Protein AF-A0A8H4PNE4-F1 (afdb_monomer_lite)

Structure (mmCIF, N/CA/C/O backbone):
data_AF-A0A8H4PNE4-F1
#
_entry.id   AF-A0A8H4PNE4-F1
#
loop_
_atom_site.group_PDB
_atom_site.id
_atom_site.type_symbol
_atom_site.label_atom_id
_atom_site.label_alt_id
_atom_site.label_comp_id
_atom_site.label_asym_id
_atom_site.label_entity_id
_atom_site.label_seq_id
_atom_site.pdbx_PDB_ins_code
_atom_site.Cartn_x
_atom_site.Cartn_y
_atom_site.Cartn_z
_atom_site.occupancy
_atom_site.B_iso_or_equiv
_atom_site.auth_seq_id
_atom_site.auth_comp_id
_atom_site.auth_asym_id
_atom_site.auth_atom_id
_atom_site.pdbx_PDB_model_num
ATOM 1 N N . MET A 1 1 ? -8.238 -15.321 -9.867 1.00 76.12 1 MET A N 1
ATOM 2 C CA . MET A 1 1 ? -7.295 -15.493 -8.736 1.00 76.12 1 MET A CA 1
ATOM 3 C C . MET A 1 1 ? -8.062 -15.287 -7.437 1.00 76.12 1 MET A C 1
ATOM 5 O O . MET A 1 1 ? -8.865 -14.366 -7.394 1.00 76.12 1 MET A O 1
ATOM 9 N N . PHE A 1 2 ? -7.848 -16.117 -6.412 1.00 86.44 2 PHE A N 1
ATOM 10 C CA . PHE A 1 2 ? -8.647 -16.111 -5.175 1.00 86.44 2 PHE A CA 1
ATOM 11 C C . PHE A 1 2 ? -8.649 -14.748 -4.451 1.00 86.44 2 PHE A C 1
ATOM 13 O O . PHE A 1 2 ? -9.715 -14.256 -4.094 1.00 86.44 2 PHE A O 1
ATOM 20 N N . LEU A 1 3 ? -7.491 -14.075 -4.355 1.00 91.44 3 LEU A N 1
ATOM 21 C CA . LEU A 1 3 ? -7.395 -12.742 -3.747 1.00 91.44 3 LEU A CA 1
ATOM 22 C C . LEU A 1 3 ? -8.244 -11.702 -4.488 1.00 91.44 3 LEU A C 1
ATOM 24 O O . LEU A 1 3 ? -8.935 -10.913 -3.858 1.00 91.44 3 LEU A O 1
ATOM 28 N N . ARG A 1 4 ? -8.249 -11.726 -5.827 1.00 92.56 4 ARG A N 1
ATOM 29 C CA . ARG A 1 4 ? -9.069 -10.804 -6.627 1.00 92.56 4 ARG A CA 1
ATOM 30 C C . ARG A 1 4 ? -10.557 -10.945 -6.294 1.00 92.56 4 ARG A C 1
ATOM 32 O O . ARG A 1 4 ? -11.229 -9.933 -6.150 1.00 92.56 4 ARG A O 1
ATOM 39 N N . ASN A 1 5 ? -11.053 -12.174 -6.155 1.00 90.19 5 ASN A N 1
ATOM 40 C CA . ASN A 1 5 ? -12.464 -12.425 -5.853 1.00 90.19 5 ASN A CA 1
ATOM 41 C C . ASN A 1 5 ? -12.835 -11.913 -4.454 1.00 90.19 5 ASN A C 1
ATOM 43 O O . ASN A 1 5 ? -13.839 -11.223 -4.311 1.00 90.19 5 ASN A O 1
ATOM 47 N N . ALA A 1 6 ? -11.993 -12.171 -3.446 1.00 90.31 6 ALA A N 1
ATOM 48 C CA . ALA A 1 6 ? -12.194 -11.622 -2.103 1.00 90.31 6 ALA A CA 1
ATOM 49 C C . ALA A 1 6 ? -12.216 -10.083 -2.125 1.00 90.31 6 ALA A C 1
ATOM 51 O O . ALA A 1 6 ? -13.101 -9.445 -1.557 1.00 90.31 6 ALA A O 1
ATOM 52 N N . MET A 1 7 ? -11.291 -9.469 -2.869 1.00 93.56 7 MET A N 1
ATOM 53 C CA . MET A 1 7 ? -11.203 -8.013 -2.980 1.00 93.56 7 MET A CA 1
ATOM 54 C C . MET A 1 7 ? -12.342 -7.389 -3.779 1.00 93.56 7 MET A C 1
ATOM 56 O O . MET A 1 7 ? -12.622 -6.215 -3.596 1.00 93.56 7 MET A O 1
ATOM 60 N N . GLN A 1 8 ? -13.055 -8.125 -4.631 1.00 92.00 8 GLN A N 1
ATOM 61 C CA . GLN A 1 8 ? -14.247 -7.584 -5.290 1.00 92.00 8 GLN A CA 1
ATOM 62 C C . GLN A 1 8 ? -15.387 -7.309 -4.301 1.00 92.00 8 GLN A C 1
ATOM 64 O O . GLN A 1 8 ? -16.148 -6.371 -4.527 1.00 92.00 8 GLN A O 1
ATOM 69 N N . ARG A 1 9 ? -15.469 -8.067 -3.205 1.00 88.38 9 ARG A N 1
ATOM 70 C CA . ARG A 1 9 ? -16.528 -7.970 -2.188 1.00 88.38 9 ARG A CA 1
ATOM 71 C C . ARG A 1 9 ? -16.142 -7.059 -1.021 1.00 88.38 9 ARG A C 1
ATOM 73 O O . ARG A 1 9 ? -16.959 -6.278 -0.534 1.00 88.38 9 ARG A O 1
ATOM 80 N N . TRP A 1 10 ? -14.871 -7.094 -0.635 1.00 92.00 10 TRP A N 1
ATOM 81 C CA . TRP A 1 10 ? -14.325 -6.227 0.403 1.00 92.00 10 TRP A CA 1
ATOM 82 C C . TRP A 1 10 ? -14.332 -4.744 -0.028 1.00 92.00 10 TRP A C 1
ATOM 84 O O . TRP A 1 10 ? -14.054 -4.462 -1.198 1.00 92.00 10 TRP A O 1
ATOM 94 N N . PRO A 1 11 ? -14.607 -3.768 0.861 1.00 87.69 11 PRO A N 1
ATOM 95 C CA . PRO A 1 11 ? -14.858 -3.895 2.306 1.00 87.69 11 PRO A CA 1
ATOM 96 C C . PRO A 1 11 ? -16.327 -4.094 2.709 1.00 87.69 11 PRO A C 1
ATOM 98 O O . PRO A 1 11 ? -16.610 -4.160 3.903 1.00 87.69 11 PRO A O 1
ATOM 101 N N . CYS A 1 12 ? -17.259 -4.135 1.752 1.00 85.19 12 CYS A N 1
ATOM 102 C CA . CYS A 1 12 ? -18.701 -4.119 2.027 1.00 85.19 12 CYS A CA 1
ATOM 103 C C . CYS A 1 12 ? -19.259 -5.475 2.470 1.00 85.19 12 CYS A C 1
ATOM 105 O O . CYS A 1 12 ? -20.252 -5.518 3.186 1.00 85.19 12 CYS A O 1
ATOM 107 N N . ASP A 1 13 ? -18.642 -6.563 2.025 1.00 84.56 13 ASP A N 1
ATOM 108 C CA . ASP A 1 13 ? -19.056 -7.928 2.322 1.00 84.56 13 ASP A CA 1
ATOM 109 C C . ASP A 1 13 ? -17.821 -8.695 2.802 1.00 84.56 13 ASP A C 1
ATOM 111 O O . ASP A 1 13 ? -16.888 -8.952 2.032 1.00 84.56 13 ASP A O 1
ATOM 115 N N . ARG A 1 14 ? -17.786 -8.919 4.121 1.00 84.12 14 ARG A N 1
ATOM 116 C CA . ARG A 1 14 ? -16.678 -9.513 4.872 1.00 84.12 14 ARG A CA 1
ATOM 117 C C . ARG A 1 14 ? -17.142 -10.823 5.495 1.00 84.12 14 ARG A C 1
ATOM 119 O O . ARG A 1 14 ? -18.237 -10.896 6.048 1.00 84.12 14 ARG A O 1
ATOM 126 N N . GLY A 1 15 ? -16.286 -11.833 5.440 1.00 84.25 15 GLY A N 1
ATOM 127 C CA . GLY A 1 15 ? -16.532 -13.139 6.031 1.00 84.25 15 GLY A CA 1
ATOM 128 C C . GLY A 1 15 ? -15.229 -13.877 6.311 1.00 84.25 15 GLY A C 1
ATOM 129 O O . GLY A 1 15 ? -14.142 -13.451 5.915 1.00 84.25 15 GLY A O 1
ATOM 130 N N . GLU A 1 16 ? -15.336 -15.020 6.985 1.00 87.19 16 GLU A N 1
ATOM 131 C CA . GLU A 1 16 ? -14.176 -15.837 7.366 1.00 87.19 16 GLU A CA 1
ATOM 132 C C . GLU A 1 16 ? -13.316 -16.242 6.158 1.00 87.19 16 GLU A C 1
ATOM 134 O O . GLU A 1 16 ? -12.091 -16.330 6.262 1.00 87.19 16 GLU A O 1
ATOM 139 N N . LEU A 1 17 ? -13.941 -16.450 4.994 1.00 86.94 17 LEU A N 1
ATOM 140 C CA . LEU A 1 17 ? -13.257 -16.829 3.760 1.00 86.94 17 LEU A CA 1
ATOM 141 C C . LEU A 1 17 ? -12.402 -15.687 3.194 1.00 86.94 17 LEU A C 1
ATOM 143 O O . LEU A 1 17 ? -11.268 -15.916 2.764 1.00 86.94 17 LEU A O 1
ATOM 147 N N . GLU A 1 18 ? -12.923 -14.463 3.183 1.00 88.19 18 GLU A N 1
ATOM 148 C CA . GLU A 1 18 ? -12.203 -13.264 2.760 1.00 88.19 18 GLU A CA 1
ATOM 149 C C . GLU A 1 18 ? -11.022 -12.981 3.703 1.00 88.19 18 GLU A C 1
ATOM 151 O O . GLU A 1 18 ? -9.896 -12.772 3.236 1.00 88.19 18 GLU A O 1
ATOM 156 N N . ALA A 1 19 ? -11.235 -13.095 5.018 1.00 87.75 19 ALA A N 1
ATOM 157 C CA . ALA A 1 19 ? -10.181 -12.952 6.020 1.00 87.75 19 ALA A CA 1
ATOM 158 C C . ALA A 1 19 ? -9.092 -14.034 5.871 1.00 87.75 19 ALA A C 1
ATOM 160 O O . ALA A 1 19 ? -7.893 -13.735 5.882 1.00 87.75 19 ALA A O 1
ATOM 161 N N . ALA A 1 20 ? -9.480 -15.299 5.674 1.00 90.88 20 ALA A N 1
ATOM 162 C CA . ALA A 1 20 ? -8.546 -16.397 5.420 1.00 90.88 20 ALA A CA 1
ATOM 163 C C . ALA A 1 20 ? -7.772 -16.200 4.107 1.00 90.88 20 ALA A C 1
ATOM 165 O O . ALA A 1 20 ? -6.572 -16.467 4.042 1.00 90.88 20 ALA A O 1
ATOM 166 N N . THR A 1 21 ? -8.432 -15.669 3.077 1.00 92.88 21 THR A N 1
ATOM 167 C CA . THR A 1 21 ? -7.812 -15.319 1.794 1.00 92.88 21 THR A CA 1
ATOM 168 C C . THR A 1 21 ? -6.729 -14.255 1.964 1.00 92.88 21 THR A C 1
ATOM 170 O O . THR A 1 21 ? -5.633 -14.415 1.421 1.00 92.88 21 THR A O 1
ATOM 173 N N . LEU A 1 22 ? -6.993 -13.201 2.741 1.00 91.75 22 LEU A N 1
ATOM 174 C CA . LEU A 1 22 ? -5.999 -12.171 3.055 1.00 91.75 22 LEU A CA 1
ATOM 175 C C . LEU A 1 22 ? -4.819 -12.745 3.847 1.00 91.75 22 LEU A C 1
ATOM 177 O O . LEU A 1 22 ? -3.666 -12.497 3.493 1.00 91.75 22 LEU A O 1
ATOM 181 N N . LYS A 1 23 ? -5.091 -13.581 4.857 1.00 92.75 23 LYS A N 1
ATOM 182 C CA . LYS A 1 23 ? -4.056 -14.275 5.645 1.00 92.75 23 LYS A CA 1
ATOM 183 C C . LYS A 1 23 ? -3.199 -15.216 4.790 1.00 92.75 23 LYS A C 1
ATOM 185 O O . LYS A 1 23 ? -1.990 -15.316 4.991 1.00 92.75 23 LYS A O 1
ATOM 190 N N . LEU A 1 24 ? -3.783 -15.891 3.805 1.00 93.00 24 LEU A N 1
ATOM 191 C CA . LEU A 1 24 ? -3.022 -16.711 2.863 1.00 93.00 24 LEU A CA 1
ATOM 192 C C . LEU A 1 24 ? -2.176 -15.839 1.928 1.00 93.00 24 LEU A C 1
ATOM 194 O O . LEU A 1 24 ? -1.004 -16.141 1.692 1.00 93.00 24 LEU A O 1
ATOM 198 N N . ALA A 1 25 ? -2.747 -14.747 1.416 1.00 93.81 25 ALA A N 1
ATOM 199 C CA . ALA A 1 25 ? -2.055 -13.829 0.522 1.00 93.81 25 ALA A CA 1
ATOM 200 C C . ALA A 1 25 ? -0.845 -13.168 1.197 1.00 93.81 25 ALA A C 1
ATOM 202 O O . ALA A 1 25 ? 0.228 -13.137 0.595 1.00 93.81 25 ALA A O 1
ATOM 203 N N . ILE A 1 26 ? -0.968 -12.698 2.445 1.00 92.88 26 ILE A N 1
ATOM 204 C CA . ILE A 1 26 ? 0.153 -12.054 3.152 1.00 92.88 26 ILE A CA 1
ATOM 205 C C . ILE A 1 26 ? 1.313 -13.030 3.361 1.00 92.88 26 ILE A C 1
ATOM 207 O O . ILE A 1 26 ? 2.461 -12.689 3.089 1.00 92.88 26 ILE A O 1
ATOM 211 N N . ASN A 1 27 ? 1.014 -14.274 3.744 1.00 92.81 27 ASN A N 1
ATOM 212 C CA . ASN A 1 27 ? 2.033 -15.300 3.946 1.00 92.81 27 ASN A CA 1
ATOM 213 C C . ASN A 1 27 ? 2.686 -15.723 2.626 1.00 92.81 27 ASN A C 1
ATOM 215 O O . ASN A 1 27 ? 3.900 -15.893 2.558 1.00 92.81 27 ASN A O 1
ATOM 219 N N . THR A 1 28 ? 1.894 -15.846 1.558 1.00 92.44 28 THR A N 1
ATOM 220 C CA . THR A 1 28 ? 2.406 -16.230 0.236 1.00 92.44 28 THR A CA 1
ATOM 221 C C . THR A 1 28 ? 3.310 -15.139 -0.333 1.00 92.44 28 THR A C 1
ATOM 223 O O . THR A 1 28 ? 4.397 -15.429 -0.825 1.00 92.44 28 THR A O 1
ATOM 226 N N . THR A 1 29 ? 2.893 -13.875 -0.240 1.00 93.81 29 THR A N 1
ATOM 227 C CA . THR A 1 29 ? 3.620 -12.729 -0.809 1.00 93.81 29 THR A CA 1
ATOM 228 C C . THR A 1 29 ? 4.898 -12.368 -0.053 1.00 93.81 29 THR A C 1
ATOM 230 O O . THR A 1 29 ? 5.701 -11.616 -0.587 1.00 93.81 29 THR A O 1
ATOM 233 N N . ASN A 1 30 ? 5.149 -12.943 1.128 1.00 89.56 30 ASN A N 1
ATOM 234 C CA . ASN A 1 30 ? 6.353 -12.686 1.931 1.00 89.56 30 ASN A CA 1
ATOM 235 C C . ASN A 1 30 ? 7.663 -13.230 1.311 1.00 89.56 30 ASN A C 1
ATOM 237 O O . ASN A 1 30 ? 8.727 -13.132 1.912 1.00 89.56 30 ASN A O 1
ATOM 241 N N . THR A 1 31 ? 7.591 -13.849 0.131 1.00 91.06 31 THR A N 1
ATOM 242 C CA . THR A 1 31 ? 8.751 -14.292 -0.653 1.00 91.06 31 THR A CA 1
ATOM 243 C C . THR A 1 31 ? 8.707 -13.649 -2.031 1.00 91.06 31 THR A C 1
ATOM 245 O O . THR A 1 31 ? 7.624 -13.442 -2.573 1.00 91.06 31 THR A O 1
ATOM 248 N N . GLU A 1 32 ? 9.862 -13.414 -2.657 1.00 90.00 32 GLU A N 1
ATOM 249 C CA . GLU A 1 32 ? 9.933 -12.835 -4.007 1.00 90.00 32 GLU A CA 1
ATOM 250 C C . GLU A 1 32 ? 9.104 -13.629 -5.033 1.00 90.00 32 GLU A C 1
ATOM 252 O O . GLU A 1 32 ? 8.304 -13.060 -5.777 1.00 90.00 32 GLU A O 1
ATOM 257 N N . ARG A 1 33 ? 9.225 -14.965 -5.030 1.00 92.38 33 ARG A N 1
ATOM 258 C CA . ARG A 1 33 ? 8.463 -15.842 -5.933 1.00 92.38 33 ARG A CA 1
ATOM 259 C C . ARG A 1 33 ? 6.961 -15.764 -5.674 1.00 92.38 33 ARG A C 1
ATOM 261 O O . ARG A 1 33 ? 6.173 -15.769 -6.619 1.00 92.38 33 ARG A O 1
ATOM 268 N N . GLY A 1 34 ? 6.569 -15.714 -4.405 1.00 92.00 34 GLY A N 1
ATOM 269 C CA . GLY A 1 34 ? 5.177 -15.561 -4.023 1.00 92.00 34 GLY A CA 1
ATOM 270 C C . GLY A 1 34 ? 4.628 -14.205 -4.444 1.00 92.00 34 GLY A C 1
ATOM 271 O O . GLY A 1 34 ? 3.615 -14.169 -5.124 1.00 92.00 34 GLY A O 1
ATOM 272 N N . ALA A 1 35 ? 5.327 -13.108 -4.153 1.00 93.00 35 ALA A N 1
ATOM 273 C CA . ALA A 1 35 ? 4.982 -11.759 -4.600 1.00 93.00 35 ALA A CA 1
ATOM 274 C C . ALA A 1 35 ? 4.828 -11.663 -6.128 1.00 93.00 35 ALA A C 1
ATOM 276 O O . ALA A 1 35 ? 3.858 -11.079 -6.616 1.00 93.00 35 ALA A O 1
ATOM 277 N N . ALA A 1 36 ? 5.729 -12.291 -6.890 1.00 91.38 36 ALA A N 1
ATOM 278 C CA . ALA A 1 36 ? 5.673 -12.311 -8.350 1.00 91.38 36 ALA A CA 1
ATOM 279 C C . ALA A 1 36 ? 4.374 -12.936 -8.894 1.00 91.38 36 ALA A C 1
ATOM 281 O O . ALA A 1 36 ? 3.851 -12.467 -9.904 1.00 91.38 36 ALA A O 1
ATOM 282 N N . ALA A 1 37 ? 3.801 -13.930 -8.207 1.00 91.38 37 ALA A N 1
ATOM 283 C CA . ALA A 1 37 ? 2.533 -14.547 -8.606 1.00 91.38 37 ALA A CA 1
ATOM 284 C C . ALA A 1 37 ? 1.318 -13.601 -8.486 1.00 91.38 37 ALA A C 1
ATOM 286 O O . ALA A 1 37 ? 0.273 -13.877 -9.074 1.00 91.38 37 ALA A O 1
ATOM 287 N N . PHE A 1 38 ? 1.449 -12.494 -7.746 1.00 92.69 38 PHE A N 1
ATOM 288 C CA . PHE A 1 38 ? 0.407 -11.479 -7.539 1.00 92.69 38 PHE A CA 1
ATOM 289 C C . PHE A 1 38 ? 0.756 -10.136 -8.208 1.00 92.69 38 PHE A C 1
ATOM 291 O O . PHE A 1 38 ? 0.013 -9.169 -8.051 1.00 92.69 38 PHE A O 1
ATOM 298 N N . ALA A 1 39 ? 1.858 -10.052 -8.962 1.00 90.38 39 ALA A N 1
ATOM 299 C CA . ALA A 1 39 ? 2.325 -8.833 -9.631 1.00 90.38 39 ALA A CA 1
ATOM 300 C C . ALA A 1 39 ? 1.518 -8.496 -10.907 1.00 90.38 39 ALA A C 1
ATOM 302 O O . ALA A 1 39 ? 2.079 -8.222 -11.967 1.00 90.38 39 ALA A O 1
ATOM 303 N N . ASP A 1 40 ? 0.192 -8.532 -10.796 1.00 92.38 40 ASP A N 1
ATOM 304 C CA . ASP A 1 40 ? -0.776 -8.258 -11.855 1.00 92.38 40 ASP A CA 1
ATOM 305 C C . ASP A 1 40 ? -1.342 -6.833 -11.722 1.00 92.38 40 ASP A C 1
ATOM 307 O O . ASP A 1 40 ? -1.760 -6.412 -10.642 1.00 92.38 40 ASP A O 1
ATOM 311 N N . ALA A 1 41 ? -1.362 -6.078 -12.823 1.00 91.19 41 ALA A N 1
ATOM 312 C CA . ALA A 1 41 ? -1.690 -4.647 -12.821 1.00 91.19 41 ALA A CA 1
ATOM 313 C C . ALA A 1 41 ? -3.139 -4.358 -12.399 1.00 91.19 41 ALA A C 1
ATOM 315 O O . ALA A 1 41 ? -3.416 -3.401 -11.668 1.00 91.19 41 ALA A O 1
ATOM 316 N N . ASP A 1 42 ? -4.065 -5.195 -12.853 1.00 92.12 42 ASP A N 1
ATOM 317 C CA . ASP A 1 42 ? -5.482 -5.087 -12.526 1.00 92.12 42 ASP A CA 1
ATOM 318 C C . ASP A 1 42 ? -5.734 -5.420 -11.054 1.00 92.12 42 ASP A C 1
ATOM 320 O O . ASP A 1 42 ? -6.496 -4.725 -10.380 1.00 92.12 42 ASP A O 1
ATOM 324 N N . LEU A 1 43 ? -5.078 -6.467 -10.537 1.00 94.12 43 LEU A N 1
ATOM 325 C CA . LEU A 1 43 ? -5.119 -6.789 -9.117 1.00 94.12 43 LEU A CA 1
ATOM 326 C C . LEU A 1 43 ? -4.581 -5.620 -8.290 1.00 94.12 43 LEU A C 1
ATOM 328 O O . LEU A 1 43 ? -5.260 -5.177 -7.375 1.00 94.12 43 LEU A O 1
ATOM 332 N N . LEU A 1 44 ? -3.416 -5.071 -8.630 1.00 94.50 44 LEU A N 1
ATOM 333 C CA . LEU A 1 44 ? -2.821 -3.952 -7.893 1.00 94.50 44 LEU A CA 1
ATOM 334 C C . LEU A 1 44 ? -3.692 -2.690 -7.924 1.00 94.50 44 LEU A C 1
ATOM 336 O O . LEU A 1 44 ? -3.789 -1.984 -6.921 1.00 94.50 44 LEU A O 1
ATOM 340 N N . SER A 1 45 ? -4.375 -2.437 -9.040 1.00 92.19 45 SER A N 1
ATOM 341 C CA . SER A 1 45 ? -5.350 -1.345 -9.147 1.00 92.19 45 SER A CA 1
ATOM 342 C C . SER A 1 45 ? -6.576 -1.586 -8.262 1.00 92.19 45 SER A C 1
ATOM 344 O O . SER A 1 45 ? -7.037 -0.665 -7.590 1.00 92.19 45 SER A O 1
ATOM 346 N N . LEU A 1 46 ? -7.074 -2.827 -8.210 1.00 94.12 46 LEU A N 1
ATOM 347 C CA . LEU A 1 46 ? -8.161 -3.219 -7.313 1.00 94.12 46 LEU A CA 1
ATOM 348 C C . LEU A 1 46 ? -7.753 -3.071 -5.840 1.00 94.12 46 LEU A C 1
ATOM 350 O O . LEU A 1 46 ? -8.518 -2.511 -5.062 1.00 94.12 46 LEU A O 1
ATOM 354 N N . LEU A 1 47 ? -6.553 -3.526 -5.463 1.00 95.62 47 LEU A N 1
ATOM 355 C CA . LEU A 1 47 ? -6.032 -3.385 -4.098 1.00 95.62 47 LEU A CA 1
ATOM 356 C C . LEU A 1 47 ? -5.941 -1.904 -3.697 1.00 95.62 47 LEU A C 1
ATOM 358 O O . LEU A 1 47 ? -6.354 -1.557 -2.595 1.00 95.62 47 LEU A O 1
ATOM 362 N N . ALA A 1 48 ? -5.478 -1.026 -4.593 1.00 94.19 48 ALA A N 1
ATOM 363 C CA . ALA A 1 48 ? -5.405 0.413 -4.337 1.00 94.19 48 ALA A CA 1
ATOM 364 C C . ALA A 1 48 ? -6.789 1.056 -4.101 1.00 94.19 48 ALA A C 1
ATOM 366 O O . ALA A 1 48 ? -6.956 1.768 -3.109 1.00 94.19 48 ALA A O 1
ATOM 367 N N . ASP A 1 49 ? -7.788 0.769 -4.952 1.00 93.75 49 ASP A N 1
ATOM 368 C CA . ASP A 1 49 ? -9.175 1.238 -4.743 1.00 93.75 49 ASP A CA 1
ATOM 369 C C . ASP A 1 49 ? -9.730 0.718 -3.411 1.00 93.75 49 ASP A C 1
ATOM 371 O O . ASP A 1 49 ? -10.341 1.470 -2.646 1.00 93.75 49 ASP A O 1
ATOM 375 N N . ARG A 1 50 ? -9.471 -0.556 -3.093 1.00 94.69 50 ARG A N 1
ATOM 376 C CA . ARG A 1 50 ? -9.915 -1.157 -1.835 1.00 94.69 50 ARG A CA 1
ATOM 377 C C . ARG A 1 50 ? -9.284 -0.477 -0.634 1.00 94.69 50 ARG A C 1
ATOM 379 O O . ARG A 1 50 ? -10.034 -0.044 0.236 1.00 94.69 50 ARG A O 1
ATOM 386 N N . ILE A 1 51 ? -7.968 -0.285 -0.609 1.00 95.00 51 ILE A N 1
ATOM 387 C CA . ILE A 1 51 ? -7.284 0.462 0.457 1.00 95.00 51 ILE A CA 1
ATOM 388 C C . ILE A 1 51 ? -7.954 1.826 0.669 1.00 95.00 51 ILE A C 1
ATOM 390 O O . ILE A 1 51 ? -8.293 2.160 1.803 1.00 95.00 51 ILE A O 1
ATOM 394 N N . GLY A 1 52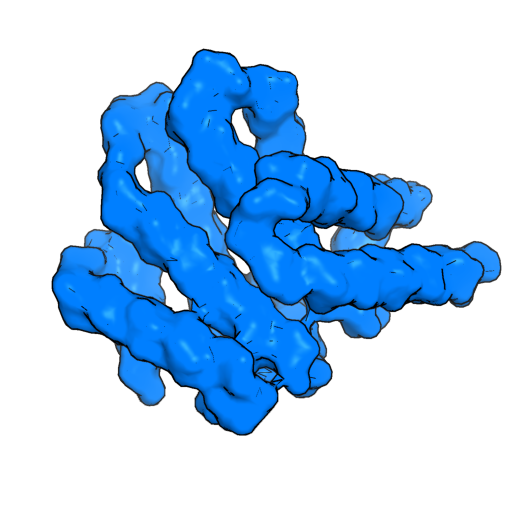 ? -8.233 2.573 -0.405 1.00 91.56 52 GLY A N 1
ATOM 395 C CA . GLY A 1 52 ? -8.936 3.857 -0.322 1.00 91.56 52 GLY A CA 1
ATOM 396 C C . GLY A 1 52 ? -10.306 3.765 0.359 1.00 91.56 52 GLY A C 1
ATOM 397 O O . GLY A 1 52 ? -10.596 4.534 1.278 1.00 91.56 52 GLY A O 1
ATOM 398 N N . ARG A 1 53 ? -11.137 2.793 -0.037 1.00 92.44 53 ARG A N 1
ATOM 399 C CA . ARG A 1 53 ? -12.462 2.563 0.572 1.00 92.44 53 ARG A CA 1
ATOM 400 C C . ARG A 1 53 ? -12.371 2.132 2.031 1.00 92.44 53 ARG A C 1
ATOM 402 O O . ARG A 1 53 ? -13.105 2.659 2.862 1.00 92.44 53 ARG A O 1
ATOM 409 N N . GLY A 1 54 ? -11.473 1.196 2.334 1.00 91.25 54 GLY A N 1
ATOM 410 C CA . GLY A 1 54 ? -11.249 0.691 3.685 1.00 91.25 54 GLY A CA 1
ATOM 411 C C . GLY A 1 54 ? -10.867 1.811 4.641 1.00 91.25 54 GLY A C 1
ATOM 412 O O . GLY A 1 54 ? -11.481 1.956 5.694 1.00 91.25 54 GLY A O 1
ATOM 413 N N . TYR A 1 55 ? -9.940 2.677 4.230 1.00 89.25 55 TYR A N 1
ATOM 414 C CA . TYR A 1 55 ? -9.602 3.873 4.995 1.00 89.25 55 TYR A CA 1
ATOM 415 C C . TYR A 1 55 ? -10.787 4.803 5.221 1.00 89.25 55 TYR A C 1
ATOM 417 O O . TYR A 1 55 ? -10.983 5.254 6.345 1.00 89.25 55 TYR A O 1
ATOM 425 N N . GLY A 1 56 ? -11.572 5.088 4.178 1.00 87.62 56 GLY A N 1
ATOM 426 C CA . GLY A 1 56 ? -12.756 5.938 4.308 1.00 87.62 56 GLY A CA 1
ATOM 427 C C . GLY A 1 56 ? -13.742 5.393 5.344 1.00 87.62 56 GLY A C 1
ATOM 428 O O . GLY A 1 56 ? -14.259 6.151 6.162 1.00 87.62 56 GLY A O 1
ATOM 429 N N . MET A 1 57 ? -13.943 4.071 5.370 1.00 88.56 57 MET A N 1
ATOM 430 C CA . MET A 1 57 ? -14.789 3.413 6.371 1.00 88.56 57 MET A CA 1
ATOM 431 C C . MET A 1 57 ? -14.190 3.482 7.782 1.00 88.56 57 MET A C 1
ATOM 433 O O . MET A 1 57 ? -14.903 3.845 8.714 1.00 88.56 57 MET A O 1
ATOM 437 N N . VAL A 1 58 ? -12.892 3.196 7.945 1.00 87.19 58 VAL A N 1
ATOM 438 C CA . VAL A 1 58 ? -12.201 3.289 9.246 1.00 87.19 58 VAL A CA 1
ATOM 439 C C . VAL A 1 58 ? -12.257 4.720 9.793 1.00 87.19 58 VAL A C 1
ATOM 441 O O . VAL A 1 58 ? -12.582 4.929 10.960 1.00 87.19 58 VAL A O 1
ATOM 444 N N . GLN A 1 59 ? -11.997 5.720 8.947 1.00 82.06 59 GLN A N 1
ATOM 445 C CA . GLN A 1 59 ? -12.031 7.131 9.331 1.00 82.06 59 GLN A CA 1
ATOM 446 C C . GLN A 1 59 ? -13.450 7.588 9.700 1.00 82.06 59 GLN A C 1
ATOM 448 O O . GLN A 1 59 ? -13.628 8.290 10.694 1.00 82.06 59 GLN A O 1
ATOM 453 N N . SER A 1 60 ? -14.464 7.162 8.939 1.00 83.19 60 SER A N 1
ATOM 454 C CA . SER A 1 60 ? -15.867 7.461 9.245 1.00 83.19 60 SER A CA 1
ATOM 455 C C . SER A 1 60 ? -16.315 6.836 10.566 1.00 83.19 60 SER A C 1
ATOM 457 O O . SER A 1 60 ? -17.081 7.467 11.299 1.00 83.19 60 SER A O 1
ATOM 459 N N . ALA A 1 61 ? -15.848 5.622 10.875 1.00 81.25 61 ALA A N 1
ATOM 460 C CA . ALA A 1 61 ? -16.173 4.942 12.123 1.00 81.25 61 ALA A CA 1
ATOM 461 C C . ALA A 1 61 ? -15.665 5.747 13.323 1.00 81.25 61 ALA A C 1
ATOM 463 O O . ALA A 1 61 ? -16.450 6.068 14.201 1.00 81.25 61 ALA A O 1
ATOM 464 N N . ILE A 1 62 ? -14.418 6.220 13.296 1.00 73.56 62 ILE A N 1
ATOM 465 C CA . ILE A 1 62 ? -13.812 6.981 14.406 1.00 73.56 62 ILE A CA 1
ATOM 466 C C . ILE A 1 62 ? -14.599 8.243 14.785 1.00 73.56 62 ILE A C 1
ATOM 468 O O . ILE A 1 62 ? -14.589 8.642 15.947 1.00 73.56 62 ILE A O 1
ATOM 472 N N . GLY A 1 63 ? -15.290 8.866 13.827 1.00 68.44 63 GLY A N 1
ATOM 473 C CA . GLY A 1 63 ? -16.149 10.024 14.086 1.00 68.44 63 GLY A CA 1
ATOM 474 C C . GLY A 1 63 ? -17.600 9.694 14.455 1.00 68.44 63 GLY A C 1
ATOM 475 O O . GLY A 1 63 ? -18.296 10.571 14.958 1.00 68.44 63 GLY A O 1
ATOM 476 N N . SER A 1 64 ? -18.072 8.470 14.192 1.00 69.50 64 SER A N 1
ATOM 477 C CA . SER A 1 64 ? -19.512 8.152 14.166 1.00 69.50 64 SER A CA 1
ATOM 478 C C . SER A 1 64 ? -19.920 6.912 14.973 1.00 69.50 64 SER A C 1
ATOM 480 O O . SER A 1 64 ? -21.115 6.671 15.125 1.00 69.50 64 SER A O 1
ATOM 482 N N . GLY A 1 65 ? -18.980 6.109 15.483 1.00 65.00 65 GLY A N 1
ATOM 483 C CA . GLY A 1 65 ? -19.292 4.883 16.221 1.00 65.00 65 GLY A CA 1
ATOM 484 C C . GLY A 1 65 ? -18.089 3.964 16.476 1.00 65.00 65 GLY A C 1
ATOM 485 O O . GLY A 1 65 ? -16.947 4.333 16.216 1.00 65.00 65 GLY A O 1
ATOM 486 N N . PRO A 1 66 ? -18.313 2.753 17.013 1.00 65.88 66 PRO A N 1
ATOM 487 C CA . PRO A 1 66 ? -17.230 1.807 17.246 1.00 65.88 66 PRO A CA 1
ATOM 488 C C . PRO A 1 66 ? -16.651 1.311 15.917 1.00 65.88 66 PRO A C 1
ATOM 490 O O . PRO A 1 66 ? -17.376 0.878 15.021 1.00 65.88 66 PRO A O 1
ATOM 493 N N . LEU A 1 67 ? -15.326 1.354 15.807 1.00 72.31 67 LEU A N 1
ATOM 494 C CA . LEU A 1 67 ? -14.593 0.732 14.715 1.00 72.31 67 LEU A CA 1
ATOM 495 C C . LEU A 1 67 ? -14.724 -0.792 14.817 1.00 72.31 67 LEU A C 1
ATOM 497 O O . LEU A 1 67 ? -14.316 -1.384 15.817 1.00 72.31 67 LEU A O 1
ATOM 501 N N . GLU A 1 68 ? -15.251 -1.436 13.777 1.00 74.56 68 GLU A N 1
ATOM 502 C CA . GLU A 1 68 ? -15.213 -2.896 13.685 1.00 74.56 68 GLU A CA 1
ATOM 503 C C . GLU A 1 68 ? -13.750 -3.361 13.646 1.00 74.56 68 GLU A C 1
ATOM 505 O O . GLU A 1 68 ? -13.011 -3.025 12.717 1.00 74.56 68 GLU A O 1
ATOM 510 N N . GLY A 1 69 ? -13.322 -4.105 14.674 1.00 71.00 69 GLY A N 1
ATOM 511 C CA . GLY A 1 69 ? -11.931 -4.546 14.832 1.00 71.00 69 GLY A CA 1
ATOM 512 C C . GLY A 1 69 ? -11.412 -5.296 13.605 1.00 71.00 69 GLY A C 1
ATOM 513 O O . GLY A 1 69 ? -10.333 -4.981 13.106 1.00 71.00 69 GLY A O 1
ATOM 514 N N . ASP A 1 70 ? -12.246 -6.175 13.050 1.00 84.38 70 ASP A N 1
ATOM 515 C CA . ASP A 1 70 ? -11.907 -6.991 11.885 1.00 84.38 70 ASP A CA 1
ATOM 516 C C . ASP A 1 70 ? -11.661 -6.148 10.624 1.00 84.38 70 ASP A C 1
ATOM 518 O O . ASP A 1 70 ? -10.752 -6.447 9.855 1.00 84.38 70 ASP A O 1
ATOM 522 N N . LEU A 1 71 ? -12.396 -5.041 10.425 1.00 88.75 71 LEU A N 1
ATOM 523 C CA . LEU A 1 71 ? -12.177 -4.149 9.277 1.00 88.75 71 LEU A CA 1
ATOM 524 C C . LEU A 1 71 ? -10.776 -3.531 9.312 1.00 88.75 71 LEU A C 1
ATOM 526 O O . LEU A 1 71 ? -10.113 -3.417 8.279 1.00 88.75 71 LEU A O 1
ATOM 530 N N . TYR A 1 72 ? -10.347 -3.088 10.494 1.00 89.81 72 TYR A N 1
ATOM 531 C CA . TYR A 1 72 ? -9.029 -2.495 10.665 1.00 89.81 72 TYR A CA 1
ATOM 532 C C . TYR A 1 72 ? -7.923 -3.529 10.442 1.00 89.81 72 TYR A C 1
ATOM 534 O O . TYR A 1 72 ? -6.985 -3.266 9.686 1.00 89.81 72 TYR A O 1
ATOM 542 N N . ASP A 1 73 ? -8.056 -4.709 11.044 1.00 89.94 73 ASP A N 1
ATOM 543 C CA . ASP A 1 73 ? -7.069 -5.779 10.912 1.00 89.94 73 ASP A CA 1
ATOM 544 C C . ASP A 1 73 ? -6.949 -6.247 9.451 1.00 89.94 73 ASP A C 1
ATOM 546 O O . ASP A 1 73 ? -5.843 -6.423 8.933 1.00 89.94 73 ASP A O 1
ATOM 550 N N . GLU A 1 74 ? -8.069 -6.359 8.734 1.00 92.56 74 GLU A N 1
ATOM 551 C CA . GLU A 1 74 ? -8.091 -6.671 7.303 1.00 92.56 74 GLU A CA 1
ATOM 552 C C . GLU A 1 74 ? -7.478 -5.565 6.436 1.00 92.56 74 GLU A C 1
ATOM 554 O O . GLU A 1 74 ? -6.767 -5.872 5.477 1.00 92.56 74 GLU A O 1
ATOM 559 N N . LEU A 1 75 ? -7.694 -4.285 6.766 1.00 93.94 75 LEU A N 1
ATOM 560 C CA . LEU A 1 75 ? -7.049 -3.167 6.067 1.00 93.94 75 LEU A CA 1
ATOM 561 C C . LEU A 1 75 ? -5.524 -3.213 6.239 1.00 93.94 75 LEU A C 1
ATOM 563 O O . LEU A 1 75 ? -4.789 -3.021 5.267 1.00 93.94 75 LEU A O 1
ATOM 567 N N . VAL A 1 76 ? -5.038 -3.488 7.452 1.00 92.44 76 VAL A N 1
ATOM 568 C CA . VAL A 1 76 ? -3.600 -3.638 7.717 1.00 92.44 76 VAL A CA 1
ATOM 569 C C . VAL A 1 76 ? -3.029 -4.836 6.953 1.00 92.44 76 VAL A C 1
ATOM 571 O O . VAL A 1 76 ? -1.974 -4.712 6.328 1.00 92.44 76 VAL A O 1
ATOM 574 N N . LEU A 1 77 ? -3.740 -5.969 6.916 1.00 93.12 77 LEU A N 1
ATOM 575 C CA . LEU A 1 77 ? -3.350 -7.127 6.103 1.00 93.12 77 LEU A CA 1
ATOM 576 C C . LEU A 1 77 ? -3.280 -6.779 4.613 1.00 93.12 77 LEU A C 1
ATOM 578 O O . LEU A 1 77 ? -2.316 -7.144 3.941 1.00 93.12 77 LEU A O 1
ATOM 582 N N . LEU A 1 78 ? -4.270 -6.051 4.098 1.00 95.19 78 LEU A N 1
ATOM 583 C CA . LEU A 1 78 ? -4.327 -5.629 2.702 1.00 95.19 78 LEU A CA 1
ATOM 584 C C . LEU A 1 78 ? -3.147 -4.721 2.325 1.00 95.19 78 LEU A C 1
ATOM 586 O O . LEU A 1 78 ? -2.514 -4.926 1.285 1.00 95.19 78 LEU A O 1
ATOM 590 N N . LEU A 1 79 ? -2.818 -3.755 3.188 1.00 95.62 79 LEU A N 1
ATOM 591 C CA . LEU A 1 79 ? -1.629 -2.914 3.043 1.00 95.62 79 LEU A CA 1
ATOM 592 C C . LEU A 1 79 ? -0.357 -3.767 3.032 1.00 95.62 79 LEU A C 1
ATOM 594 O O . LEU A 1 7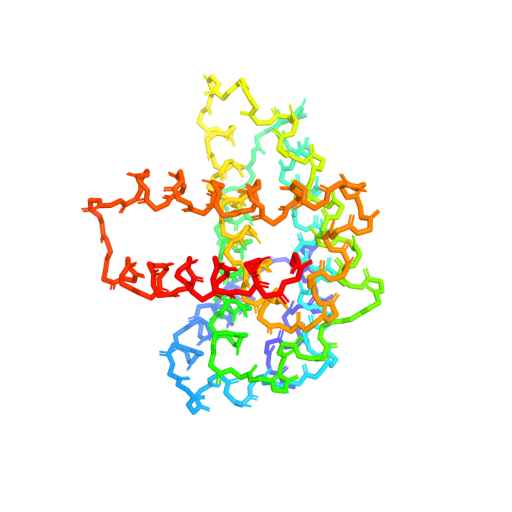9 ? 0.467 -3.609 2.134 1.00 95.62 79 LEU A O 1
ATOM 598 N N . GLY A 1 80 ? -0.226 -4.712 3.966 1.00 94.56 80 GLY A N 1
ATOM 599 C CA . GLY A 1 80 ? 0.908 -5.633 4.029 1.00 94.56 80 GLY A CA 1
ATOM 600 C C . GLY A 1 80 ? 1.069 -6.478 2.762 1.00 94.56 80 GLY A C 1
ATOM 601 O O . GLY A 1 80 ? 2.179 -6.611 2.250 1.00 94.56 80 GLY A O 1
ATOM 602 N N . VAL A 1 81 ? -0.031 -7.002 2.209 1.00 95.38 81 VAL A N 1
ATOM 603 C CA . VAL A 1 81 ? -0.021 -7.769 0.952 1.00 95.38 81 VAL A CA 1
ATOM 604 C C . VAL A 1 81 ? 0.500 -6.903 -0.188 1.00 95.38 81 VAL A C 1
ATOM 606 O O . VAL A 1 81 ? 1.388 -7.322 -0.929 1.00 95.38 81 VAL A O 1
ATOM 609 N N . MET A 1 82 ? -0.026 -5.684 -0.328 1.00 96.56 82 MET A N 1
ATOM 610 C CA . MET A 1 82 ? 0.396 -4.790 -1.401 1.00 96.56 82 MET A CA 1
ATOM 611 C C . MET A 1 82 ? 1.862 -4.368 -1.240 1.00 96.56 82 MET A C 1
ATOM 613 O O . MET A 1 82 ? 2.586 -4.374 -2.233 1.00 96.56 82 MET A O 1
ATOM 617 N N . ILE A 1 83 ? 2.311 -4.079 -0.010 1.00 95.62 83 ILE A N 1
ATOM 618 C CA . ILE A 1 83 ? 3.713 -3.774 0.319 1.00 95.62 83 ILE A CA 1
ATOM 619 C C . ILE A 1 83 ? 4.623 -4.930 -0.090 1.00 95.62 83 ILE A C 1
ATOM 621 O O . ILE A 1 83 ? 5.542 -4.700 -0.868 1.00 95.62 83 ILE A O 1
ATOM 625 N N . ASN A 1 84 ? 4.332 -6.160 0.343 1.00 95.06 84 ASN A N 1
ATOM 626 C CA . ASN A 1 84 ? 5.121 -7.341 -0.015 1.00 95.06 84 ASN A CA 1
ATOM 627 C C . ASN A 1 84 ? 5.257 -7.492 -1.546 1.00 95.06 84 ASN A C 1
ATOM 629 O O . ASN A 1 84 ? 6.334 -7.789 -2.062 1.00 95.06 84 ASN A O 1
ATOM 633 N N . ILE A 1 85 ? 4.177 -7.248 -2.302 1.00 95.94 85 ILE A N 1
ATOM 634 C CA . ILE A 1 85 ? 4.211 -7.328 -3.771 1.00 95.94 85 ILE A CA 1
ATOM 635 C C . ILE A 1 85 ? 5.115 -6.240 -4.364 1.00 95.94 85 ILE A C 1
ATOM 637 O O . ILE A 1 85 ? 5.974 -6.531 -5.203 1.00 95.94 85 ILE A O 1
ATOM 641 N N . VAL A 1 86 ? 4.928 -4.981 -3.956 1.00 96.00 86 VAL A N 1
ATOM 642 C CA . VAL A 1 86 ? 5.680 -3.855 -4.528 1.00 96.00 86 VAL A CA 1
ATOM 643 C C . VAL A 1 86 ? 7.111 -3.754 -4.008 1.00 96.00 86 VAL A C 1
ATOM 645 O O . VAL A 1 86 ? 7.926 -3.102 -4.654 1.00 96.00 86 VAL A O 1
ATOM 648 N N . GLU A 1 87 ? 7.440 -4.391 -2.889 1.00 93.69 87 GLU A N 1
ATOM 649 C CA . GLU A 1 87 ? 8.800 -4.533 -2.367 1.00 93.69 87 GLU A CA 1
ATOM 650 C C . GLU A 1 87 ? 9.641 -5.388 -3.322 1.00 93.69 87 GLU A C 1
ATOM 652 O O . GLU A 1 87 ? 10.697 -4.960 -3.797 1.00 93.69 87 GLU A O 1
ATOM 657 N N . HIS A 1 88 ? 9.111 -6.546 -3.713 1.00 91.56 88 HIS A N 1
ATOM 658 C CA . HIS A 1 88 ? 9.845 -7.530 -4.505 1.00 91.56 88 HIS A CA 1
ATOM 659 C C . HIS A 1 88 ? 9.721 -7.354 -6.027 1.00 91.56 88 HIS A C 1
ATOM 661 O O . HIS A 1 88 ? 10.536 -7.898 -6.764 1.00 91.56 88 HIS A O 1
ATOM 667 N N . SER A 1 89 ? 8.745 -6.590 -6.536 1.00 91.50 89 SER A N 1
ATOM 668 C CA . SER A 1 89 ? 8.473 -6.527 -7.982 1.00 91.50 89 SER A CA 1
ATOM 669 C C . SER A 1 89 ? 8.514 -5.109 -8.560 1.00 91.50 89 SER A C 1
ATOM 671 O O . SER A 1 89 ? 7.625 -4.283 -8.343 1.00 91.50 89 SER A O 1
ATOM 673 N N . GLN A 1 90 ? 9.527 -4.828 -9.391 1.00 91.25 90 GLN A N 1
ATOM 674 C CA . GLN A 1 90 ? 9.587 -3.581 -10.167 1.00 91.25 90 GLN A CA 1
ATOM 675 C C . GLN A 1 90 ? 8.417 -3.431 -11.158 1.00 91.25 90 GLN A C 1
ATOM 677 O O . GLN A 1 90 ? 7.844 -2.338 -11.203 1.00 91.25 90 GLN A O 1
ATOM 682 N N . PRO A 1 91 ? 8.012 -4.466 -11.924 1.00 90.81 91 PRO A N 1
ATOM 683 C CA . PRO A 1 91 ? 6.816 -4.383 -12.762 1.00 90.81 91 PRO A CA 1
ATOM 684 C C . PRO A 1 91 ? 5.554 -4.029 -11.967 1.00 90.81 91 PRO A C 1
ATOM 686 O O . PRO A 1 91 ? 4.785 -3.173 -12.406 1.00 90.81 91 PRO A O 1
ATOM 689 N N . ALA A 1 92 ? 5.382 -4.597 -10.764 1.00 94.06 92 ALA A N 1
ATOM 690 C CA . ALA A 1 92 ? 4.267 -4.252 -9.883 1.00 94.06 92 ALA A CA 1
ATOM 691 C C . ALA A 1 92 ? 4.283 -2.764 -9.508 1.00 94.06 92 ALA A C 1
ATOM 693 O O . ALA A 1 92 ? 3.276 -2.079 -9.695 1.00 94.06 92 ALA A O 1
ATOM 694 N N . ARG A 1 93 ? 5.438 -2.230 -9.077 1.00 94.81 93 ARG A N 1
ATOM 695 C CA . ARG A 1 93 ? 5.597 -0.794 -8.771 1.00 94.81 93 ARG A CA 1
ATOM 696 C C . ARG A 1 93 ? 5.198 0.103 -9.944 1.00 94.81 93 ARG A C 1
ATOM 698 O O . ARG A 1 93 ? 4.519 1.104 -9.751 1.00 94.81 93 ARG A O 1
ATOM 705 N N . MET A 1 94 ? 5.609 -0.256 -11.160 1.00 91.62 94 MET A N 1
ATOM 706 C CA . MET A 1 94 ? 5.323 0.520 -12.376 1.00 91.62 94 MET A CA 1
ATOM 707 C C . MET A 1 94 ? 3.855 0.427 -12.823 1.00 91.62 94 MET A C 1
ATOM 709 O O . MET A 1 94 ? 3.374 1.308 -13.543 1.00 91.62 94 MET A O 1
ATOM 713 N N . SER A 1 95 ? 3.151 -0.635 -12.422 1.00 92.31 95 SER A N 1
ATOM 714 C CA . SER A 1 95 ? 1.750 -0.862 -12.784 1.00 92.31 95 SER A CA 1
ATOM 715 C C . SER A 1 95 ? 0.773 0.019 -11.998 1.00 92.31 95 SER A C 1
ATOM 717 O O . SER A 1 95 ? -0.254 0.415 -12.549 1.00 92.31 95 SER A O 1
ATOM 719 N N . VAL A 1 96 ? 1.112 0.397 -10.757 1.00 91.88 96 VAL A N 1
ATOM 720 C CA . VAL A 1 96 ? 0.299 1.299 -9.927 1.00 91.88 96 VAL A CA 1
ATOM 721 C C . VAL A 1 96 ? 0.471 2.727 -10.433 1.00 91.88 96 VAL A C 1
ATOM 723 O O . VAL A 1 96 ? 1.496 3.376 -10.220 1.00 91.88 96 VAL A O 1
ATOM 726 N N . ARG A 1 97 ? -0.527 3.222 -11.168 1.00 89.06 97 ARG A N 1
ATOM 727 C CA . ARG A 1 97 ? -0.405 4.472 -11.923 1.00 89.06 97 ARG A CA 1
ATOM 728 C C . ARG A 1 97 ? -1.734 5.190 -12.113 1.00 89.06 97 ARG A C 1
ATOM 730 O O . ARG A 1 97 ? -2.798 4.595 -11.987 1.00 89.06 97 ARG A O 1
ATOM 737 N N . GLY A 1 98 ? -1.655 6.466 -12.495 1.00 88.44 98 GLY A N 1
ATOM 738 C CA . GLY A 1 98 ? -2.837 7.294 -12.740 1.00 88.44 98 GLY A CA 1
ATOM 739 C C . GLY A 1 98 ? -3.717 7.365 -11.496 1.00 88.44 98 GLY A C 1
ATOM 740 O O . GLY A 1 98 ? -3.194 7.428 -10.389 1.00 88.44 98 GLY A O 1
ATOM 741 N N . LYS A 1 99 ? -5.037 7.271 -11.678 1.00 88.44 99 LYS A N 1
ATOM 742 C CA . LYS A 1 99 ? -6.034 7.428 -10.610 1.00 88.44 99 LYS A CA 1
ATOM 743 C C . LYS A 1 99 ? -5.723 6.637 -9.327 1.00 88.44 99 LYS A C 1
ATOM 745 O O . LYS A 1 99 ? -5.813 7.208 -8.251 1.00 88.44 99 LYS A O 1
ATOM 750 N N . ALA A 1 100 ? -5.275 5.384 -9.432 1.00 89.62 100 ALA A N 1
ATOM 751 C CA . ALA A 1 100 ? -4.935 4.572 -8.260 1.00 89.62 100 ALA A CA 1
ATOM 752 C C . ALA A 1 100 ? -3.792 5.183 -7.425 1.00 89.62 100 ALA A C 1
ATOM 754 O O . ALA A 1 100 ? -3.878 5.279 -6.204 1.00 89.62 100 ALA A O 1
ATOM 755 N N . LEU A 1 101 ? -2.722 5.643 -8.081 1.00 92.06 101 LEU A N 1
ATOM 756 C CA . LEU A 1 101 ? -1.613 6.317 -7.401 1.00 92.06 101 LEU A CA 1
ATOM 757 C C . LEU A 1 101 ? -2.062 7.671 -6.831 1.00 92.06 101 LEU A C 1
ATOM 759 O O . LEU A 1 101 ? -1.701 8.030 -5.713 1.00 92.06 101 LEU A O 1
ATOM 763 N N . ASP A 1 102 ? -2.859 8.412 -7.596 1.00 91.75 102 ASP A N 1
ATOM 764 C CA . ASP A 1 102 ? -3.396 9.717 -7.219 1.00 91.75 102 ASP A CA 1
ATOM 765 C C . ASP A 1 102 ? -4.208 9.648 -5.923 1.00 91.75 102 ASP A C 1
ATOM 767 O O . ASP A 1 102 ? -4.044 10.497 -5.040 1.00 91.75 102 ASP A O 1
ATOM 771 N N . GLU A 1 103 ? -5.048 8.622 -5.807 1.00 90.88 103 GLU A N 1
ATOM 772 C CA . GLU A 1 103 ? -5.886 8.354 -4.644 1.00 90.88 103 GLU A CA 1
ATOM 773 C C . GLU A 1 103 ? -5.039 7.998 -3.425 1.00 90.88 103 GLU A C 1
ATOM 775 O O . GLU A 1 103 ? -5.223 8.616 -2.381 1.00 90.88 103 GLU A O 1
ATOM 780 N N . LEU A 1 104 ? -4.048 7.106 -3.556 1.00 94.06 104 LEU A N 1
ATOM 781 C CA . LEU A 1 104 ? -3.154 6.743 -2.446 1.00 94.06 104 LEU A CA 1
ATOM 782 C C . LEU A 1 104 ? -2.370 7.954 -1.913 1.00 94.06 104 LEU A C 1
ATOM 784 O O . LEU A 1 104 ? -2.263 8.149 -0.702 1.00 94.06 104 LEU A O 1
ATOM 788 N N . VAL A 1 105 ? -1.854 8.806 -2.807 1.00 92.88 105 VAL A N 1
ATOM 789 C CA . VAL A 1 105 ? -1.134 10.031 -2.416 1.00 92.88 105 VAL A CA 1
ATOM 790 C C . VAL A 1 105 ? -2.064 11.035 -1.735 1.00 92.88 105 VAL A C 1
ATOM 792 O O . VAL A 1 105 ? -1.688 11.648 -0.733 1.00 92.88 105 VAL A O 1
ATOM 795 N N . THR A 1 106 ? -3.272 11.216 -2.271 1.00 91.31 106 THR A N 1
ATOM 796 C CA . THR A 1 106 ? -4.276 12.128 -1.701 1.00 91.31 106 THR A CA 1
ATOM 797 C C . THR A 1 106 ? -4.729 11.645 -0.326 1.00 91.31 106 THR A C 1
ATOM 799 O O . THR A 1 106 ? -4.784 12.437 0.614 1.00 91.31 106 THR A O 1
ATOM 802 N N . LEU A 1 107 ? -4.962 10.340 -0.189 1.00 91.38 107 LEU A N 1
ATOM 803 C CA . LEU A 1 107 ? -5.345 9.688 1.055 1.00 91.38 107 LEU A CA 1
ATOM 804 C C . LEU A 1 107 ? -4.285 9.886 2.139 1.00 91.38 107 LEU A C 1
ATOM 806 O O . LEU A 1 107 ? -4.609 10.331 3.241 1.00 91.38 107 LEU A O 1
ATOM 810 N N . TRP A 1 108 ? -3.019 9.612 1.816 1.00 91.81 108 TRP A N 1
ATOM 811 C CA . TRP A 1 108 ? -1.907 9.788 2.748 1.00 91.81 108 TRP A CA 1
ATOM 812 C C . TRP A 1 108 ? -1.772 11.243 3.205 1.00 91.81 108 TRP A C 1
ATOM 814 O O . TRP A 1 108 ? -1.684 11.524 4.400 1.00 91.81 108 TRP A O 1
ATOM 824 N N . ARG A 1 109 ? -1.824 12.190 2.264 1.00 89.50 109 ARG A N 1
ATOM 825 C CA . ARG A 1 109 ? -1.769 13.623 2.568 1.00 89.50 109 ARG A CA 1
ATOM 826 C C . ARG A 1 109 ? -2.894 14.069 3.498 1.00 89.50 109 ARG A C 1
ATOM 828 O O . ARG A 1 109 ? -2.608 14.751 4.478 1.00 89.50 109 ARG A O 1
ATOM 835 N N . GLY A 1 110 ? -4.140 13.732 3.161 1.00 85.62 110 GLY A N 1
ATOM 836 C CA . GLY A 1 110 ? -5.311 14.179 3.914 1.00 85.62 110 GLY A CA 1
ATOM 837 C C . GLY A 1 110 ? -5.295 13.651 5.344 1.00 85.62 110 GLY A C 1
ATOM 838 O O . GLY A 1 110 ? -5.474 14.412 6.288 1.00 85.62 110 GLY A O 1
ATOM 839 N N . ASN A 1 111 ? -4.964 12.370 5.519 1.00 82.25 111 ASN A N 1
ATOM 840 C CA . ASN A 1 111 ? -4.941 11.745 6.840 1.00 82.25 111 ASN A CA 1
ATOM 841 C C . ASN A 1 111 ? -3.777 12.229 7.720 1.00 82.25 111 ASN A C 1
ATOM 843 O O . ASN A 1 111 ? -3.937 12.298 8.936 1.00 82.25 111 ASN A O 1
ATOM 847 N N . ARG A 1 112 ? -2.635 12.645 7.149 1.00 78.81 112 ARG A N 1
ATOM 848 C CA . ARG A 1 112 ? -1.539 13.235 7.946 1.00 78.81 112 ARG A CA 1
ATOM 849 C C . ARG A 1 112 ? -1.943 14.513 8.673 1.00 78.81 112 ARG A C 1
ATOM 851 O O . ARG A 1 112 ? -1.454 14.750 9.769 1.00 78.81 112 ARG A O 1
ATOM 858 N N . GLN A 1 113 ? -2.823 15.322 8.084 1.00 68.25 113 GLN A N 1
ATOM 859 C CA . GLN A 1 113 ? -3.324 16.535 8.736 1.00 68.25 113 GLN A CA 1
ATOM 860 C C . GLN A 1 113 ? -4.275 16.203 9.894 1.00 68.25 113 GLN A C 1
ATOM 862 O O . GLN A 1 113 ? -4.313 16.927 10.880 1.00 68.25 113 GLN A O 1
ATOM 867 N N . THR A 1 114 ? -5.003 15.088 9.801 1.00 65.25 114 THR A N 1
ATOM 868 C CA . THR A 1 114 ? -5.991 14.660 10.803 1.00 65.25 114 THR A CA 1
ATOM 869 C C . THR A 1 114 ? -5.372 13.922 11.996 1.00 65.25 114 THR A C 1
ATOM 871 O O . THR A 1 114 ? -5.910 13.974 13.096 1.00 65.25 114 THR A O 1
ATOM 874 N N . VAL A 1 115 ? -4.244 13.229 11.806 1.00 65.06 115 VAL A N 1
ATOM 875 C CA . VAL A 1 115 ? -3.624 12.362 12.834 1.00 65.06 115 VAL A CA 1
ATOM 876 C C . VAL A 1 115 ? -2.741 13.128 13.837 1.00 65.06 115 VAL A C 1
ATOM 878 O O . VAL A 1 115 ? -2.297 12.552 14.825 1.00 65.06 115 VAL A O 1
ATOM 881 N N . SER A 1 116 ? -2.541 14.440 13.662 1.00 54.53 116 SER A N 1
ATOM 882 C CA . SER A 1 116 ? -1.680 15.270 14.527 1.00 54.53 116 SER A CA 1
ATOM 883 C C . SER A 1 116 ? -2.132 15.384 16.001 1.00 54.53 116 SER A C 1
ATOM 885 O O . SER A 1 116 ? -1.389 15.933 16.809 1.00 54.53 116 SER A O 1
ATOM 887 N N . GLU A 1 117 ? -3.310 14.863 16.364 1.00 53.81 117 GLU A N 1
ATOM 888 C CA . GLU A 1 117 ? -3.916 14.937 17.708 1.00 53.81 117 GLU A CA 1
ATOM 889 C C . GLU A 1 117 ? -4.446 13.554 18.151 1.00 53.81 117 GLU A C 1
ATOM 891 O O . GLU A 1 117 ? -5.651 13.341 18.357 1.00 53.81 117 GLU A O 1
ATOM 896 N N . ALA A 1 118 ? -3.565 12.550 18.177 1.00 56.72 118 ALA A N 1
ATOM 897 C CA . ALA A 1 118 ? -3.912 11.160 18.478 1.00 56.72 118 ALA A CA 1
ATOM 898 C C . ALA A 1 118 ? -4.045 10.885 19.992 1.00 56.72 118 ALA A C 1
ATOM 900 O O . ALA A 1 118 ? -3.206 10.212 20.579 1.00 56.72 118 ALA A O 1
ATOM 901 N N . ASP A 1 119 ? -5.142 11.347 20.597 1.00 62.38 119 ASP A N 1
ATOM 902 C CA . ASP A 1 119 ? -5.421 11.166 22.037 1.00 62.38 119 ASP A CA 1
ATOM 903 C C . ASP A 1 119 ? -6.252 9.905 22.369 1.00 62.38 119 ASP A C 1
ATOM 905 O O . ASP A 1 119 ? -6.642 9.691 23.517 1.00 62.38 119 ASP A O 1
ATOM 909 N N . SER A 1 120 ? -6.566 9.059 21.378 1.00 71.69 120 SER A N 1
ATOM 910 C CA . SER A 1 120 ? -7.376 7.844 21.564 1.00 71.69 120 SER A CA 1
ATOM 911 C C . SER A 1 120 ? -6.817 6.629 20.821 1.00 71.69 120 SER A C 1
ATOM 913 O O . SER A 1 120 ? -6.147 6.758 19.796 1.00 71.69 120 SER A O 1
ATOM 915 N N . VAL A 1 121 ? -7.146 5.429 21.315 1.00 71.19 121 VAL A N 1
ATOM 916 C CA . VAL A 1 121 ? -6.692 4.141 20.752 1.00 71.19 121 VAL A CA 1
ATOM 917 C C . VAL A 1 121 ? -7.066 3.993 19.273 1.00 71.19 121 VAL A C 1
ATOM 919 O O . VAL A 1 121 ? -6.242 3.552 18.470 1.00 71.19 121 VAL A O 1
ATOM 922 N N . ASP A 1 122 ? -8.273 4.400 18.876 1.00 72.00 122 ASP A N 1
ATOM 923 C CA . ASP A 1 122 ? -8.702 4.291 17.477 1.00 72.00 122 ASP A CA 1
ATOM 924 C C . ASP A 1 122 ? -7.964 5.281 16.559 1.00 72.00 122 ASP A C 1
ATOM 926 O O . ASP A 1 122 ? -7.643 4.952 15.414 1.00 72.00 122 ASP A O 1
ATOM 930 N N . LYS A 1 123 ? -7.588 6.464 17.069 1.00 74.19 123 LYS A N 1
ATOM 931 C CA . LYS A 1 123 ? -6.697 7.384 16.344 1.00 74.19 123 LYS A CA 1
ATOM 932 C C . LYS A 1 123 ? -5.285 6.805 16.209 1.00 74.19 123 LYS A C 1
ATOM 934 O O . LYS A 1 123 ? -4.673 6.950 15.149 1.00 74.19 123 LYS A O 1
ATOM 939 N N . SER A 1 124 ? -4.781 6.097 17.225 1.00 78.75 124 SER A N 1
ATOM 940 C CA . SER A 1 124 ? -3.507 5.370 17.128 1.00 78.75 124 SER A CA 1
ATOM 941 C C . SER A 1 124 ? -3.557 4.290 16.044 1.00 78.75 124 SER A C 1
ATOM 943 O O . SER A 1 124 ? -2.629 4.203 15.246 1.00 78.75 124 SER A O 1
ATOM 945 N N . LYS A 1 125 ? -4.655 3.529 15.929 1.00 80.38 125 LYS A N 1
ATOM 946 C CA . LYS A 1 125 ? -4.859 2.558 14.836 1.00 80.38 125 LYS A CA 1
ATOM 947 C C . LYS A 1 125 ? -4.775 3.217 13.454 1.00 80.38 125 LYS A C 1
ATOM 949 O O . LYS A 1 125 ? -4.049 2.742 12.584 1.00 80.38 125 LYS A O 1
ATOM 954 N N . VAL A 1 126 ? -5.432 4.358 13.246 1.00 82.88 126 VAL A N 1
ATOM 955 C CA . VAL A 1 126 ? -5.311 5.092 11.969 1.00 82.88 126 VAL A CA 1
ATOM 956 C C . VAL A 1 126 ? -3.891 5.571 11.711 1.00 82.88 126 VAL A C 1
ATOM 958 O O . VAL A 1 126 ? -3.427 5.466 10.577 1.00 82.88 126 VAL A O 1
ATOM 961 N N . SER A 1 1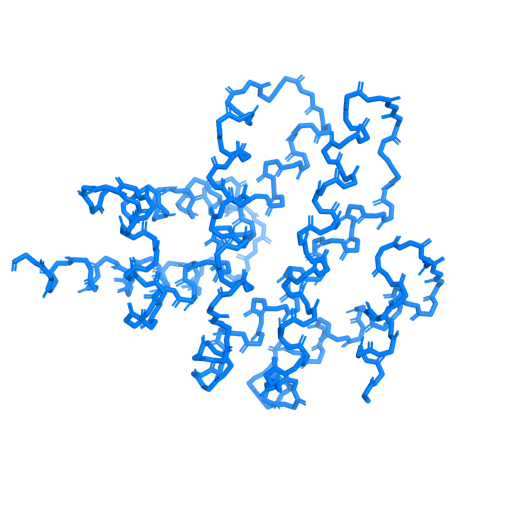27 ? -3.185 6.045 12.740 1.00 83.88 127 SER A N 1
ATOM 962 C CA . SER A 1 127 ? -1.770 6.415 12.628 1.00 83.88 127 SER A CA 1
ATOM 963 C C . SER A 1 127 ? -0.912 5.237 12.154 1.00 83.88 127 SER A C 1
ATOM 965 O O . SER A 1 127 ? -0.101 5.375 11.238 1.00 83.88 127 SER A O 1
ATOM 967 N N . VAL A 1 128 ? -1.156 4.044 12.701 1.00 86.44 128 VAL A N 1
ATOM 968 C CA . VAL A 1 128 ? -0.464 2.812 12.307 1.00 86.44 128 VAL A CA 1
ATOM 969 C C . VAL A 1 128 ? -0.744 2.449 10.854 1.00 86.44 128 VAL A C 1
ATOM 971 O O . VAL A 1 128 ? 0.198 2.252 10.085 1.00 86.44 128 VAL A O 1
ATOM 974 N N . ALA A 1 129 ? -2.016 2.405 10.447 1.00 89.56 129 ALA A N 1
ATOM 975 C CA . ALA A 1 129 ? -2.359 2.166 9.050 1.00 89.56 129 ALA A CA 1
ATOM 976 C C . ALA A 1 129 ? -1.662 3.199 8.150 1.00 89.56 129 ALA A C 1
ATOM 978 O O . ALA A 1 129 ? -1.061 2.841 7.138 1.00 89.56 129 ALA A O 1
ATOM 979 N N . LEU A 1 130 ? -1.706 4.488 8.521 1.00 89.88 130 LEU A N 1
ATOM 980 C CA . LEU A 1 130 ? -1.093 5.588 7.768 1.00 89.88 130 LEU A CA 1
ATOM 981 C C . LEU A 1 130 ? 0.422 5.419 7.604 1.00 89.88 130 LEU A C 1
ATOM 983 O O . LEU A 1 130 ? 0.957 5.755 6.546 1.00 89.88 130 LEU A O 1
ATOM 987 N N . GLY A 1 131 ? 1.093 4.849 8.603 1.00 91.12 131 GLY A N 1
ATOM 988 C CA . GLY A 1 131 ? 2.487 4.431 8.510 1.00 91.12 131 GLY A CA 1
ATOM 989 C C . GLY A 1 131 ? 2.716 3.347 7.454 1.00 91.12 131 GLY A C 1
ATOM 990 O O . GLY A 1 131 ? 3.579 3.511 6.592 1.00 91.12 131 GLY A O 1
ATOM 991 N N . TYR A 1 132 ? 1.891 2.296 7.422 1.00 93.88 132 TYR A N 1
ATOM 992 C CA . TYR A 1 132 ? 1.943 1.291 6.350 1.00 93.88 132 TYR A CA 1
ATOM 993 C C . TYR A 1 132 ? 1.672 1.896 4.963 1.00 93.88 132 TYR A C 1
ATOM 995 O O . TYR A 1 132 ? 2.370 1.578 3.999 1.00 93.88 132 TYR A O 1
ATOM 1003 N N . LEU A 1 133 ? 0.717 2.823 4.843 1.00 95.12 133 LEU A N 1
ATOM 1004 C CA . LEU A 1 133 ? 0.480 3.546 3.591 1.00 95.12 133 LEU A CA 1
ATOM 1005 C C . LEU A 1 133 ? 1.699 4.388 3.172 1.00 95.12 133 LEU A C 1
ATOM 1007 O O . LEU A 1 133 ? 2.032 4.434 1.987 1.00 95.12 133 LEU A O 1
ATOM 1011 N N . ALA A 1 134 ? 2.399 5.015 4.123 1.00 94.75 134 ALA A N 1
ATOM 1012 C CA . ALA A 1 134 ? 3.646 5.727 3.850 1.00 94.75 134 ALA A CA 1
ATOM 1013 C C . ALA A 1 134 ? 4.734 4.777 3.317 1.00 94.75 134 ALA A C 1
ATOM 1015 O O . ALA A 1 134 ? 5.400 5.101 2.336 1.00 94.75 134 ALA A O 1
ATOM 1016 N N . VAL A 1 135 ? 4.874 3.578 3.894 1.00 95.00 135 VAL A N 1
ATOM 1017 C CA . VAL A 1 135 ? 5.802 2.542 3.402 1.00 95.00 135 VAL A CA 1
ATOM 1018 C C . VAL A 1 135 ? 5.455 2.116 1.972 1.00 95.00 135 VAL A C 1
ATOM 1020 O O . VAL A 1 135 ? 6.334 2.089 1.107 1.00 95.00 135 VAL A O 1
ATOM 1023 N N . LEU A 1 136 ? 4.175 1.853 1.689 1.00 96.44 136 LEU A N 1
ATOM 1024 C CA . LEU A 1 136 ? 3.694 1.527 0.343 1.00 96.44 136 LEU A CA 1
ATOM 1025 C C . LEU A 1 136 ? 4.059 2.629 -0.665 1.00 96.44 136 LEU A C 1
ATOM 1027 O O . LEU A 1 136 ? 4.645 2.350 -1.713 1.00 96.44 136 LEU A O 1
ATOM 1031 N N . LEU A 1 137 ? 3.763 3.890 -0.339 1.00 96.00 137 LEU A N 1
ATOM 1032 C CA . LEU A 1 137 ? 4.132 5.038 -1.172 1.00 96.00 137 LEU A CA 1
ATOM 1033 C C . LEU A 1 137 ? 5.650 5.171 -1.334 1.00 96.00 137 LEU A C 1
ATOM 1035 O O . LEU A 1 137 ? 6.111 5.546 -2.414 1.00 96.00 137 LEU A O 1
ATOM 1039 N N . GLY A 1 138 ? 6.425 4.827 -0.304 1.00 95.75 138 GLY A N 1
ATOM 1040 C CA . GLY A 1 138 ? 7.881 4.748 -0.360 1.00 95.75 138 GLY A CA 1
ATOM 1041 C C . GLY A 1 138 ? 8.350 3.794 -1.456 1.00 95.75 138 GLY A C 1
ATOM 1042 O O . GLY A 1 138 ? 9.101 4.198 -2.344 1.00 95.75 138 GLY A O 1
ATOM 1043 N N . TYR A 1 139 ? 7.838 2.563 -1.482 1.00 96.44 139 TYR A N 1
ATOM 1044 C CA . TYR A 1 139 ? 8.171 1.615 -2.548 1.00 96.44 139 TYR A CA 1
ATOM 1045 C C . TYR A 1 139 ? 7.750 2.113 -3.934 1.00 96.44 139 TYR A C 1
ATOM 1047 O O . TYR A 1 139 ? 8.517 2.002 -4.893 1.00 96.44 139 TYR A O 1
ATOM 1055 N N . LEU A 1 140 ? 6.573 2.728 -4.067 1.00 95.19 140 LEU A N 1
ATOM 1056 C CA . LEU A 1 140 ? 6.134 3.305 -5.345 1.00 95.19 140 LEU A CA 1
ATOM 1057 C C . LEU A 1 140 ? 7.036 4.471 -5.799 1.00 95.19 140 LEU A C 1
ATOM 1059 O O . LEU A 1 140 ? 7.271 4.637 -7.001 1.00 95.19 140 LEU A O 1
ATOM 1063 N N . CYS A 1 141 ? 7.620 5.223 -4.862 1.00 94.88 141 CYS A N 1
ATOM 1064 C CA . CYS A 1 141 ? 8.598 6.287 -5.120 1.00 94.88 141 CYS A CA 1
ATOM 1065 C C . CYS A 1 141 ? 9.985 5.786 -5.551 1.00 94.88 141 CYS A C 1
ATOM 1067 O O . CYS A 1 141 ? 10.829 6.592 -5.950 1.00 94.88 141 CYS A O 1
ATOM 1069 N N . LEU A 1 142 ? 10.236 4.477 -5.572 1.00 93.25 142 LEU A N 1
ATOM 1070 C CA . LEU A 1 142 ? 11.405 3.941 -6.277 1.00 93.25 142 LEU A CA 1
ATOM 1071 C C . LEU A 1 142 ? 11.276 4.136 -7.798 1.00 93.25 142 LEU A C 1
ATOM 1073 O O . LEU A 1 142 ? 12.275 4.244 -8.511 1.00 93.25 142 LEU A O 1
ATOM 1077 N N . THR A 1 143 ? 10.052 4.303 -8.302 1.00 92.44 143 THR A N 1
ATOM 1078 C CA . THR A 1 143 ? 9.789 4.681 -9.695 1.00 92.44 143 THR A CA 1
ATOM 1079 C C . THR A 1 143 ? 9.827 6.200 -9.882 1.00 92.44 143 THR A C 1
ATOM 1081 O O . THR A 1 143 ? 9.433 6.964 -8.999 1.00 92.44 143 THR A O 1
ATOM 1084 N N . THR A 1 144 ? 10.259 6.665 -11.059 1.00 90.62 144 THR A N 1
ATOM 1085 C CA . THR A 1 144 ? 10.239 8.102 -11.402 1.00 90.62 144 THR A CA 1
ATOM 1086 C C . THR A 1 144 ? 8.832 8.682 -11.306 1.00 90.62 144 THR A C 1
ATOM 1088 O O . THR A 1 144 ? 8.638 9.724 -10.686 1.00 90.62 144 THR A O 1
ATOM 1091 N N . ARG A 1 145 ? 7.839 7.949 -11.815 1.00 89.56 145 ARG A N 1
ATOM 1092 C CA . ARG A 1 145 ? 6.436 8.363 -11.809 1.00 89.56 145 ARG A CA 1
ATOM 1093 C C . ARG A 1 145 ? 5.871 8.527 -10.396 1.00 89.56 145 ARG A C 1
ATOM 1095 O O . ARG A 1 145 ? 5.161 9.494 -10.137 1.00 89.56 145 ARG A O 1
ATOM 1102 N N . GLY A 1 146 ? 6.201 7.612 -9.481 1.00 90.56 146 GLY A N 1
ATOM 1103 C CA . GLY A 1 146 ? 5.826 7.725 -8.070 1.00 90.56 146 GLY A CA 1
ATOM 1104 C C . GLY A 1 146 ? 6.359 9.014 -7.446 1.00 90.56 146 GLY A C 1
ATOM 1105 O O . GLY A 1 146 ? 5.600 9.773 -6.841 1.00 90.56 146 GLY A O 1
ATOM 1106 N N . ARG A 1 147 ? 7.642 9.325 -7.686 1.00 90.81 147 ARG A N 1
ATOM 1107 C CA . ARG A 1 147 ? 8.266 10.560 -7.184 1.00 90.81 147 ARG A CA 1
ATOM 1108 C C . ARG A 1 147 ? 7.626 11.809 -7.759 1.00 90.81 147 ARG A C 1
ATOM 1110 O O . ARG A 1 147 ? 7.310 12.727 -7.009 1.00 90.81 147 ARG A O 1
ATOM 1117 N N . GLU A 1 148 ? 7.437 11.852 -9.073 1.00 89.88 148 GLU A N 1
ATOM 1118 C CA . GLU A 1 148 ? 6.794 12.980 -9.750 1.00 89.88 148 GLU A CA 1
ATOM 1119 C C . GLU A 1 148 ? 5.393 13.222 -9.199 1.00 89.88 148 GLU A C 1
ATOM 1121 O O . GLU A 1 148 ? 5.025 14.368 -8.947 1.00 89.88 148 GLU A O 1
ATOM 1126 N N . ARG A 1 149 ? 4.632 12.156 -8.922 1.00 90.62 149 ARG A N 1
ATOM 1127 C CA . ARG A 1 149 ? 3.271 12.301 -8.412 1.00 90.62 149 ARG A CA 1
ATOM 1128 C C . ARG A 1 149 ? 3.213 12.864 -6.996 1.00 90.62 149 ARG A C 1
ATOM 1130 O O . ARG A 1 149 ? 2.356 13.711 -6.729 1.00 90.62 149 ARG A O 1
ATOM 1137 N N . ILE A 1 150 ? 4.123 12.438 -6.117 1.00 89.44 150 ILE A N 1
ATOM 1138 C CA . ILE A 1 150 ? 4.293 13.042 -4.788 1.00 89.44 150 ILE A CA 1
ATOM 1139 C C . ILE A 1 150 ? 4.717 14.508 -4.936 1.00 89.44 150 ILE A C 1
ATOM 1141 O O . ILE A 1 150 ? 4.094 15.391 -4.354 1.00 89.44 150 ILE A O 1
ATOM 1145 N N . LYS A 1 151 ? 5.726 14.809 -5.759 1.00 88.75 151 LYS A N 1
ATOM 1146 C CA . LYS A 1 151 ? 6.207 16.188 -5.952 1.00 88.75 151 LYS A CA 1
ATOM 1147 C C . LYS A 1 151 ? 5.108 17.120 -6.464 1.00 88.75 151 LYS A C 1
ATOM 1149 O O . LYS A 1 151 ? 4.923 18.188 -5.889 1.00 88.75 151 LYS A O 1
ATOM 1154 N N . ALA A 1 152 ? 4.340 16.688 -7.463 1.00 86.94 152 ALA A N 1
ATOM 1155 C CA . ALA A 1 152 ? 3.241 17.460 -8.041 1.00 86.94 152 ALA A CA 1
ATOM 1156 C C . ALA A 1 152 ? 2.158 17.811 -7.012 1.00 86.94 152 ALA A C 1
ATOM 1158 O O . ALA A 1 152 ? 1.563 18.879 -7.072 1.00 86.94 152 ALA A O 1
ATOM 1159 N N . GLN A 1 153 ? 1.919 16.932 -6.040 1.00 83.75 153 GLN A N 1
ATOM 1160 C CA . GLN A 1 153 ? 0.975 17.206 -4.962 1.00 83.75 153 GLN A CA 1
ATOM 1161 C C . GLN A 1 153 ? 1.562 18.215 -3.974 1.00 83.75 153 GLN A C 1
ATOM 1163 O O . GLN A 1 153 ? 0.849 19.108 -3.520 1.00 83.75 153 GLN A O 1
ATOM 1168 N N . PHE A 1 154 ? 2.826 18.067 -3.570 1.00 80.62 154 PHE A N 1
ATOM 1169 C CA . PHE A 1 154 ? 3.438 18.826 -2.463 1.00 80.62 154 PHE A CA 1
ATOM 1170 C C . PHE A 1 154 ? 4.166 20.117 -2.894 1.00 80.62 154 PHE A C 1
ATOM 1172 O O . PHE A 1 154 ? 4.740 20.795 -2.050 1.00 80.62 154 PHE A O 1
ATOM 1179 N N . GLY A 1 155 ? 4.138 20.477 -4.180 1.00 62.66 155 GLY A N 1
ATOM 1180 C CA . GLY A 1 155 ? 4.555 21.784 -4.709 1.00 62.66 155 GLY A CA 1
ATOM 1181 C C . GLY A 1 155 ? 6.067 22.029 -4.790 1.00 62.66 155 GLY A C 1
ATOM 1182 O O . GLY A 1 155 ? 6.528 22.533 -5.804 1.00 62.66 155 GLY A O 1
ATOM 1183 N N . ASN A 1 156 ? 6.859 21.627 -3.785 1.00 66.69 156 ASN A N 1
ATOM 1184 C CA . ASN A 1 156 ? 8.233 22.134 -3.599 1.00 66.69 156 ASN A CA 1
ATOM 1185 C C . ASN A 1 156 ? 9.293 21.046 -3.322 1.00 66.69 156 ASN A C 1
ATOM 1187 O O . ASN A 1 156 ? 10.287 21.286 -2.638 1.00 66.69 156 ASN A O 1
ATOM 1191 N N . GLY A 1 157 ? 9.073 19.803 -3.765 1.00 67.25 157 GLY A N 1
ATOM 1192 C CA . GLY A 1 157 ? 9.976 18.676 -3.463 1.00 67.25 157 GLY A CA 1
ATOM 1193 C C . GLY A 1 157 ? 9.950 18.209 -1.998 1.00 67.25 157 GLY A C 1
ATOM 1194 O O . GLY A 1 157 ? 10.486 17.152 -1.678 1.00 67.25 157 GLY A O 1
ATOM 1195 N N . GLU A 1 158 ? 9.259 18.939 -1.122 1.00 81.12 158 GLU A N 1
ATOM 1196 C CA . GLU A 1 158 ? 9.093 18.615 0.294 1.00 81.12 158 GLU A CA 1
ATOM 1197 C C . GLU A 1 158 ? 8.395 17.268 0.504 1.00 81.12 158 GLU A C 1
ATOM 1199 O O . GLU A 1 158 ? 8.755 16.538 1.417 1.00 81.12 158 GLU A O 1
ATOM 1204 N N . GLY A 1 159 ? 7.490 16.878 -0.400 1.00 85.69 159 GLY A N 1
ATOM 1205 C CA . GLY A 1 159 ? 6.709 15.646 -0.270 1.00 85.69 159 GLY A CA 1
ATOM 1206 C C . GLY A 1 159 ? 7.547 14.376 -0.094 1.00 85.69 159 GLY A C 1
ATOM 1207 O O . GLY A 1 159 ? 7.157 13.511 0.684 1.00 85.69 159 GLY A O 1
ATOM 1208 N N . ILE A 1 160 ? 8.70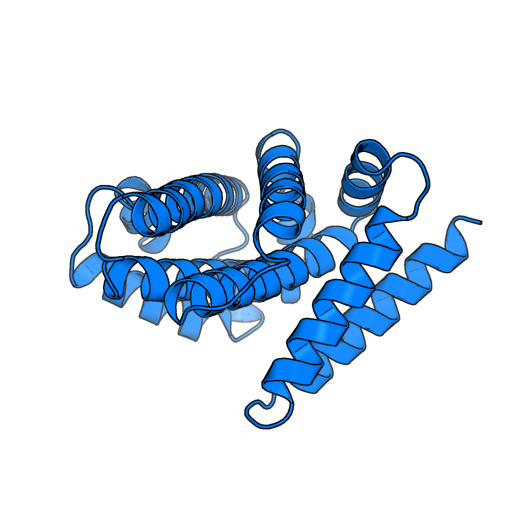9 14.266 -0.754 1.00 89.00 160 ILE A N 1
ATOM 1209 C CA . ILE A 1 160 ? 9.604 13.107 -0.573 1.00 89.00 160 ILE A CA 1
ATOM 1210 C C . ILE A 1 160 ? 10.264 13.144 0.805 1.00 89.00 160 ILE A C 1
ATOM 1212 O O . ILE A 1 160 ? 10.290 12.128 1.492 1.00 89.00 160 ILE A O 1
ATOM 1216 N N . ARG A 1 161 ? 10.731 14.313 1.255 1.00 89.06 161 ARG A N 1
ATOM 1217 C CA . ARG A 1 161 ? 11.296 14.482 2.602 1.00 89.06 161 ARG A CA 1
ATOM 1218 C C . ARG A 1 161 ? 10.258 14.177 3.682 1.00 89.06 161 ARG A C 1
ATOM 1220 O O . ARG A 1 161 ? 10.550 13.469 4.636 1.00 89.06 161 ARG A O 1
ATOM 1227 N N . THR A 1 162 ? 9.038 14.667 3.500 1.00 90.12 162 THR A N 1
ATOM 1228 C CA . THR A 1 162 ? 7.894 14.395 4.371 1.00 90.12 162 THR A CA 1
ATOM 1229 C C . THR A 1 162 ? 7.549 12.905 4.417 1.00 90.12 162 THR A C 1
ATOM 1231 O O . THR A 1 162 ? 7.226 12.378 5.484 1.00 90.12 162 THR A O 1
ATOM 1234 N N . LEU A 1 163 ? 7.621 12.219 3.272 1.00 92.19 163 LEU A N 1
ATOM 1235 C CA . LEU A 1 163 ? 7.397 10.780 3.179 1.00 92.19 163 LEU A CA 1
ATOM 1236 C C . LEU A 1 163 ? 8.475 10.004 3.934 1.00 92.19 163 LEU A C 1
ATOM 1238 O O . LEU A 1 163 ? 8.141 9.154 4.753 1.00 92.19 163 LEU A O 1
ATOM 1242 N N . VAL A 1 164 ? 9.746 10.351 3.717 1.00 91.19 164 VAL A N 1
ATOM 1243 C CA . VAL A 1 164 ? 10.881 9.767 4.443 1.00 91.19 164 VAL A CA 1
ATOM 1244 C C . VAL A 1 164 ? 10.719 9.955 5.950 1.00 91.19 164 VAL A C 1
ATOM 1246 O O . VAL A 1 164 ? 10.813 8.972 6.678 1.00 91.19 164 VAL A O 1
ATOM 1249 N N . GLY A 1 165 ? 10.397 11.169 6.408 1.00 90.75 165 GLY A N 1
ATOM 1250 C CA . GLY A 1 165 ? 10.146 11.441 7.827 1.00 90.75 165 GLY A CA 1
ATOM 1251 C C . GLY A 1 165 ? 9.011 10.584 8.392 1.00 90.75 165 GLY A C 1
ATOM 1252 O O . GLY A 1 165 ? 9.173 9.955 9.426 1.00 90.75 165 GLY A O 1
ATOM 1253 N N . SER A 1 166 ? 7.908 10.437 7.651 1.00 90.62 166 SER A N 1
ATOM 1254 C CA . SER A 1 166 ? 6.779 9.600 8.091 1.00 90.62 166 SER A CA 1
ATOM 1255 C C . SER A 1 166 ? 7.152 8.116 8.213 1.00 90.62 166 SER A C 1
ATOM 1257 O O . SER A 1 166 ? 6.683 7.440 9.124 1.00 90.62 166 SER A O 1
ATOM 1259 N N . ILE A 1 167 ? 8.001 7.597 7.316 1.00 91.19 167 ILE A N 1
ATOM 1260 C CA . ILE A 1 167 ? 8.509 6.219 7.415 1.00 91.19 167 ILE A CA 1
ATOM 1261 C C . ILE A 1 167 ? 9.473 6.096 8.604 1.00 91.19 167 ILE A C 1
ATOM 1263 O O . ILE A 1 167 ? 9.412 5.108 9.328 1.00 91.19 167 ILE A O 1
ATOM 1267 N N . GLN A 1 168 ? 10.333 7.092 8.842 1.00 89.19 168 GLN A N 1
ATOM 1268 C CA . GLN A 1 168 ? 11.246 7.111 9.990 1.00 89.19 168 GLN A CA 1
ATOM 1269 C C . GLN A 1 168 ? 10.495 7.115 11.324 1.00 89.19 168 GLN A C 1
ATOM 1271 O O . GLN A 1 168 ? 10.827 6.313 12.197 1.00 89.19 168 GLN A O 1
ATOM 1276 N N . ASP A 1 169 ? 9.468 7.956 11.457 1.00 86.81 169 ASP A N 1
ATOM 1277 C CA . ASP A 1 169 ? 8.616 8.026 12.647 1.00 86.81 169 ASP A CA 1
ATOM 1278 C C . ASP A 1 169 ? 7.912 6.685 12.889 1.00 86.81 169 ASP A C 1
ATOM 1280 O O . ASP A 1 169 ? 7.915 6.158 14.002 1.00 86.81 169 ASP A O 1
ATOM 1284 N N . PHE A 1 170 ? 7.378 6.078 11.824 1.00 85.69 170 PHE A N 1
ATOM 1285 C CA . PHE A 1 170 ? 6.739 4.766 11.894 1.00 85.69 170 PHE A CA 1
ATOM 1286 C C . PHE A 1 170 ? 7.716 3.662 12.318 1.00 85.69 170 PHE A C 1
ATOM 1288 O O . PHE A 1 170 ? 7.408 2.869 13.205 1.00 85.69 170 PHE A O 1
ATOM 1295 N N . VAL A 1 171 ? 8.921 3.631 11.742 1.00 83.94 171 VAL A N 1
ATOM 1296 C CA . VAL A 1 171 ? 9.972 2.685 12.141 1.00 83.94 171 VAL A CA 1
ATOM 1297 C C . VAL A 1 171 ? 10.356 2.899 13.604 1.00 83.94 171 VAL A C 1
ATOM 1299 O O . VAL A 1 171 ? 10.466 1.928 14.344 1.00 83.94 171 VAL A O 1
ATOM 1302 N N . ALA A 1 172 ? 10.538 4.145 14.050 1.00 81.50 172 ALA A N 1
ATOM 1303 C CA . ALA A 1 172 ? 10.880 4.452 15.437 1.00 81.50 172 ALA A CA 1
ATOM 1304 C C . ALA A 1 172 ? 9.801 3.977 16.422 1.00 81.50 172 ALA A C 1
ATOM 1306 O O . ALA A 1 172 ? 10.137 3.434 17.472 1.00 81.50 172 ALA A O 1
ATOM 1307 N N . MET A 1 173 ? 8.525 4.102 16.049 1.00 75.44 173 MET A N 1
ATOM 1308 C CA . MET A 1 173 ? 7.391 3.611 16.833 1.00 75.44 173 MET A CA 1
ATOM 1309 C C . MET A 1 173 ? 7.362 2.074 16.957 1.00 75.44 173 MET A C 1
ATOM 1311 O O . MET A 1 173 ? 6.900 1.558 17.970 1.00 75.44 173 MET A O 1
ATOM 1315 N N . TYR A 1 174 ? 7.890 1.344 15.966 1.00 68.25 174 TYR A N 1
ATOM 1316 C CA . TYR A 1 174 ? 7.873 -0.128 15.895 1.00 68.25 174 TYR A CA 1
ATOM 1317 C C . TYR A 1 174 ? 9.238 -0.812 16.098 1.00 68.25 174 TYR A C 1
ATOM 1319 O O . TYR A 1 174 ? 9.333 -2.040 16.023 1.00 68.25 174 TYR A O 1
ATOM 1327 N N . LYS A 1 175 ? 10.296 -0.047 16.403 1.00 57.69 175 LYS A N 1
ATOM 1328 C CA . LYS A 1 175 ? 11.693 -0.516 16.536 1.00 57.69 175 LYS A CA 1
ATOM 1329 C C . LYS A 1 175 ? 11.925 -1.577 17.619 1.00 57.69 175 LYS A C 1
ATOM 1331 O O . LYS A 1 175 ? 13.010 -2.143 17.692 1.00 57.69 175 LYS A O 1
ATOM 1336 N N . THR A 1 176 ? 10.928 -1.868 18.444 1.00 48.09 176 THR A N 1
ATOM 1337 C CA . THR A 1 176 ? 10.979 -2.883 19.500 1.00 48.09 176 THR A CA 1
ATOM 1338 C C . THR A 1 176 ? 10.427 -4.252 19.090 1.00 48.09 176 THR A C 1
ATOM 1340 O O . THR A 1 176 ? 10.517 -5.168 19.903 1.00 48.09 176 THR A O 1
ATOM 1343 N N . VAL A 1 177 ? 9.867 -4.425 17.880 1.00 49.41 177 VAL A N 1
ATOM 1344 C CA . VAL A 1 177 ? 9.015 -5.601 17.594 1.00 49.41 177 VAL A CA 1
ATOM 1345 C C . VAL A 1 177 ? 9.398 -6.440 16.359 1.00 49.41 177 VAL A C 1
ATOM 1347 O O . VAL A 1 177 ? 9.051 -7.617 16.356 1.00 49.41 177 VAL A O 1
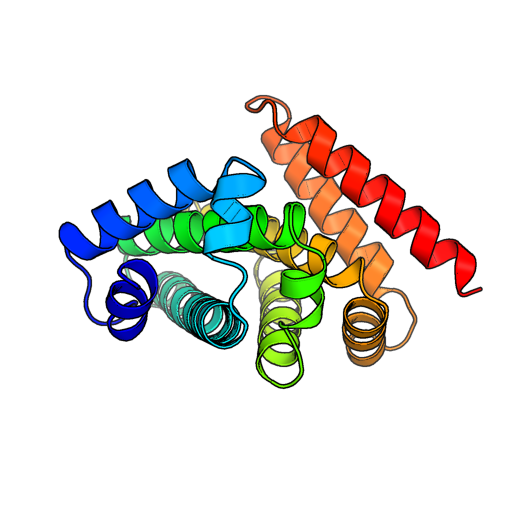ATOM 1350 N N . ASP A 1 178 ? 10.116 -5.944 15.336 1.00 54.56 178 ASP A N 1
ATOM 1351 C CA . ASP A 1 178 ? 10.179 -6.689 14.055 1.00 54.56 178 ASP A CA 1
ATOM 1352 C C . ASP A 1 178 ? 11.531 -6.707 13.300 1.00 54.56 178 ASP A C 1
ATOM 1354 O O . ASP A 1 178 ? 12.292 -5.743 13.253 1.00 54.56 178 ASP A O 1
ATOM 1358 N N . SER A 1 179 ? 11.769 -7.832 12.624 1.00 57.06 179 SER A N 1
ATOM 1359 C CA . SER A 1 179 ? 12.848 -8.149 11.681 1.00 57.06 179 SER A CA 1
ATOM 1360 C C . SER A 1 179 ? 12.822 -7.344 10.369 1.00 57.06 179 SER A C 1
ATOM 1362 O O . SER A 1 179 ? 13.836 -7.273 9.672 1.00 57.06 179 SER A O 1
ATOM 1364 N N . LYS A 1 180 ? 11.696 -6.694 10.028 1.00 65.12 180 LYS A N 1
ATOM 1365 C CA . LYS A 1 180 ? 11.548 -5.874 8.807 1.00 65.12 180 LYS A CA 1
ATOM 1366 C C . LYS A 1 180 ? 12.162 -4.469 8.896 1.00 65.12 180 LYS A C 1
ATOM 1368 O O . LYS A 1 180 ? 12.199 -3.760 7.889 1.00 65.12 180 LYS A O 1
ATOM 1373 N N . VAL A 1 181 ? 12.700 -4.070 10.053 1.00 71.19 181 VAL A N 1
ATOM 1374 C CA . VAL A 1 181 ? 13.341 -2.752 10.247 1.00 71.19 181 VAL A CA 1
ATOM 1375 C C . VAL A 1 181 ? 14.460 -2.507 9.228 1.00 71.19 181 VAL A C 1
ATOM 1377 O O . VAL A 1 181 ? 14.508 -1.434 8.631 1.00 71.19 181 VAL A O 1
ATOM 1380 N N . HIS A 1 182 ? 15.289 -3.512 8.932 1.00 74.06 182 HIS A N 1
ATOM 1381 C CA . HIS A 1 182 ? 16.375 -3.372 7.955 1.00 74.06 182 HIS A CA 1
ATOM 1382 C C . HIS A 1 182 ? 15.885 -3.111 6.523 1.00 74.06 182 HIS A C 1
ATOM 1384 O O . HIS A 1 182 ? 16.503 -2.332 5.797 1.00 74.06 182 HIS A O 1
ATOM 1390 N N . ALA A 1 183 ? 14.764 -3.713 6.113 1.00 79.62 183 ALA A N 1
ATOM 1391 C CA . ALA A 1 183 ? 14.171 -3.457 4.798 1.00 79.62 183 ALA A CA 1
ATOM 1392 C C . ALA A 1 183 ? 13.652 -2.013 4.694 1.00 79.62 183 ALA A C 1
ATOM 1394 O O . ALA A 1 183 ? 13.851 -1.343 3.679 1.00 79.62 183 ALA A O 1
ATOM 1395 N N . LEU A 1 184 ? 13.059 -1.493 5.773 1.00 80.75 184 LEU A N 1
ATOM 1396 C CA . LEU A 1 184 ? 12.586 -0.109 5.838 1.00 80.75 184 LEU A CA 1
ATOM 1397 C C . LEU A 1 184 ? 13.743 0.902 5.868 1.00 80.75 184 LEU A C 1
ATOM 1399 O O . LEU A 1 184 ? 13.673 1.936 5.205 1.00 80.75 184 LEU A O 1
ATOM 1403 N N . GLU A 1 185 ? 14.834 0.599 6.571 1.00 83.44 185 GLU A N 1
ATOM 1404 C CA . GLU A 1 185 ? 16.059 1.412 6.559 1.00 83.44 185 GLU A CA 1
ATOM 1405 C C . GLU A 1 185 ? 16.715 1.442 5.167 1.00 83.44 185 GLU A C 1
ATOM 1407 O O . GLU A 1 185 ? 17.144 2.504 4.697 1.00 83.44 185 GLU A O 1
ATOM 1412 N N . ALA A 1 186 ? 16.732 0.305 4.463 1.00 85.31 186 ALA A N 1
ATOM 1413 C CA . ALA A 1 186 ? 17.180 0.231 3.074 1.00 85.31 186 ALA A CA 1
ATOM 1414 C C . ALA A 1 186 ? 16.283 1.066 2.144 1.00 85.31 186 ALA A C 1
ATOM 1416 O O . ALA A 1 186 ? 16.794 1.833 1.322 1.00 85.31 186 ALA A O 1
ATOM 1417 N N . LEU A 1 187 ? 14.958 0.996 2.319 1.00 88.19 187 LEU A N 1
ATOM 1418 C CA . LEU A 1 187 ? 14.001 1.817 1.577 1.00 88.19 187 LEU A CA 1
ATOM 1419 C C . LEU A 1 187 ? 14.245 3.318 1.800 1.00 88.19 187 LEU A C 1
ATOM 1421 O O . LEU A 1 187 ? 14.313 4.073 0.831 1.00 88.19 187 LEU A O 1
ATOM 1425 N N . ILE A 1 188 ? 14.425 3.756 3.051 1.00 87.62 188 ILE A N 1
ATOM 1426 C CA . ILE A 1 188 ? 14.740 5.156 3.386 1.00 87.62 188 ILE A CA 1
ATOM 1427 C C . ILE A 1 188 ? 16.023 5.607 2.679 1.00 87.62 188 ILE A C 1
ATOM 1429 O O . ILE A 1 188 ? 16.056 6.680 2.073 1.00 87.62 188 ILE A O 1
ATOM 1433 N N . THR A 1 189 ? 17.070 4.782 2.729 1.00 87.81 189 THR A N 1
ATOM 1434 C CA . THR A 1 189 ? 18.363 5.083 2.099 1.00 87.81 189 THR A CA 1
ATOM 1435 C C . THR A 1 189 ? 18.202 5.285 0.595 1.00 87.81 189 THR A C 1
ATOM 1437 O O . THR A 1 189 ? 18.702 6.265 0.035 1.00 87.81 189 THR A O 1
ATOM 1440 N N . GLU A 1 190 ? 17.445 4.403 -0.056 1.00 88.25 190 GLU A N 1
ATOM 1441 C CA . GLU A 1 190 ? 17.204 4.476 -1.492 1.00 88.25 190 GLU A CA 1
ATOM 1442 C C . GLU A 1 190 ? 16.363 5.707 -1.869 1.00 88.25 190 GLU A C 1
ATOM 1444 O O . GLU A 1 190 ? 16.687 6.411 -2.831 1.00 88.25 190 GLU A O 1
ATOM 1449 N N . LEU A 1 191 ? 15.347 6.054 -1.071 1.00 86.69 191 LEU A N 1
ATOM 1450 C CA . LEU A 1 191 ? 14.562 7.280 -1.258 1.00 86.69 191 LEU A CA 1
ATOM 1451 C C . LEU A 1 191 ? 15.429 8.543 -1.153 1.00 86.69 191 LEU A C 1
ATOM 1453 O O . LEU A 1 191 ? 15.367 9.403 -2.036 1.00 86.69 191 LEU A O 1
ATOM 1457 N N . CYS A 1 192 ? 16.287 8.636 -0.134 1.00 84.75 192 CYS A N 1
ATOM 1458 C CA . CYS A 1 192 ? 17.227 9.748 0.040 1.00 84.75 192 CYS A CA 1
ATOM 1459 C C . CYS A 1 192 ? 18.222 9.859 -1.129 1.00 84.75 192 CYS A C 1
ATOM 1461 O O . CYS A 1 192 ? 18.524 10.959 -1.603 1.00 84.75 192 CYS A O 1
ATOM 1463 N N . ARG A 1 193 ? 18.700 8.721 -1.649 1.00 84.62 193 ARG A N 1
ATOM 1464 C CA . ARG A 1 193 ? 19.596 8.663 -2.815 1.00 84.62 193 ARG A CA 1
ATOM 1465 C C . ARG A 1 193 ? 18.931 9.191 -4.091 1.00 84.62 193 ARG A C 1
ATOM 1467 O O . ARG A 1 193 ? 19.607 9.732 -4.966 1.00 84.62 193 ARG A O 1
ATOM 1474 N N . HIS A 1 194 ? 17.618 9.020 -4.223 1.00 77.19 194 HIS A N 1
ATOM 1475 C CA . HIS A 1 194 ? 16.854 9.519 -5.365 1.00 77.19 194 HIS A CA 1
ATOM 1476 C C . HIS A 1 194 ? 16.427 10.985 -5.231 1.00 77.19 194 HIS A C 1
ATOM 1478 O O . HIS A 1 194 ? 16.209 11.624 -6.259 1.00 77.19 194 HIS A O 1
ATOM 1484 N N . ASP A 1 195 ? 16.341 11.532 -4.017 1.00 69.31 195 ASP A N 1
ATOM 1485 C CA . ASP A 1 195 ? 16.043 12.955 -3.803 1.00 69.31 195 ASP A CA 1
ATOM 1486 C C . ASP A 1 195 ? 17.250 13.855 -4.126 1.00 69.31 195 ASP A C 1
ATOM 1488 O O . AS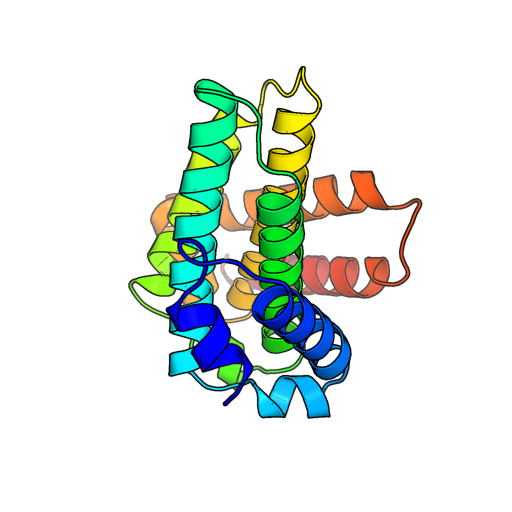P A 1 195 ? 17.100 14.906 -4.748 1.00 69.31 195 ASP A O 1
ATOM 1492 N N . THR A 1 196 ? 18.471 13.405 -3.808 1.00 60.09 196 THR A N 1
ATOM 1493 C CA . THR A 1 196 ? 19.717 14.156 -4.069 1.00 60.09 196 THR A CA 1
ATOM 1494 C C . THR A 1 196 ? 20.113 14.227 -5.544 1.00 60.09 196 THR A C 1
ATOM 1496 O O . THR A 1 196 ? 20.780 15.173 -5.944 1.00 60.09 196 THR A O 1
ATOM 1499 N N . ARG A 1 197 ? 19.673 13.274 -6.378 1.00 53.75 197 ARG A N 1
ATOM 1500 C CA . ARG A 1 197 ? 19.957 13.248 -7.829 1.00 53.75 197 ARG A CA 1
ATOM 1501 C C . ARG A 1 197 ? 19.059 14.164 -8.672 1.00 53.75 197 ARG A C 1
ATOM 1503 O O . ARG A 1 197 ? 19.196 14.171 -9.889 1.00 53.75 197 ARG A O 1
ATOM 1510 N N . VAL A 1 198 ? 18.113 14.873 -8.053 1.00 47.81 198 VAL A N 1
ATOM 1511 C CA . VAL A 1 198 ? 17.147 15.760 -8.736 1.00 47.81 198 VAL A CA 1
ATOM 1512 C C . VAL A 1 198 ? 17.354 17.233 -8.334 1.00 47.81 198 VAL A C 1
ATOM 1514 O O . VAL A 1 198 ? 16.483 18.063 -8.577 1.00 47.81 198 VAL A O 1
ATOM 1517 N N . ARG A 1 199 ? 18.490 17.555 -7.701 1.00 40.56 199 ARG A N 1
ATOM 1518 C CA . ARG A 1 199 ? 18.955 18.930 -7.483 1.00 40.56 199 ARG A CA 1
ATOM 1519 C C . ARG A 1 199 ? 19.987 19.321 -8.525 1.00 40.56 199 ARG A C 1
ATOM 1521 O O . ARG A 1 199 ? 20.797 18.439 -8.883 1.00 40.56 199 ARG A O 1
#

Sequence (199 aa):
MFLRNAMQRWPCDRGELEAATLKLAINTTNTERGAAAFADADLLSLLADRIGRGYGMVQSAIGSGPLEGDLYDELVLLLGVMINIVEHSQPARMSVRGKALDELVTLWRGNRQTVSEADSVDKSKVSVALGYLAVLLGYLCLTTRGRERIKAQFGNGEGIRTLVGSIQDFVAMYKTVDSKVHALEALITELCRHDTRVR

Foldseek 3Di:
DLQQVLLVCPPPDDDPSSVVSLVVLLVQLQDLVSLVVQLDLVSLLSLLVRLLVLLVLLVVCVVPHDDDPSSLVSSLSSLSSLLSNLLNDPSSLVSCDDPSLLSLLVSLVVLVVVLPDQPDPSSVSSLLSSLSSLSSLLSSLLDPRSQVSQCVVVVHSCSLVVSLVSNVVNCVVCVVPDPCSVVSVVSSVSSVVVSVVVD

InterPro domains:
  IPR011989 Armadillo-like helical [G3DSA:1.25.10.10] (15-193)
  IPR022771 Wings apart-like protein, C-terminal [PF07814] (2-90)

Organism: NCBI:txid72228

pLDDT: mean 85.1, std 11.51, range [40.56, 96.56]

Secondary structure (DSSP, 8-state):
-HHHHHHHHTTTS--HHHHHHHHHHHHHHTSHHHHHTT--HHHHHHHHHHHHHHHHHHHHHHHHS---HHHHHHHHHHHHHHHHHHHH-HHHHHHS-THHHHHHHHHHHHHHHHGGG--SHHHHHHHHHHHHHHHHHHHHTTSHHHHHHHHHHHSSSHHHHHHHHHHHHHHHHHTTT-TTHHHHHHHHHHHHHHHHTT-

Radius of gyration: 16.01 Å; chains: 1; bounding box: 40×39×35 Å